Protein AF-A0A957IU22-F1 (afdb_monomer)

pLDDT: mean 87.42, std 9.09, range [50.47, 97.44]

Solvent-accessible surface area (backbone atoms only — not comparable to full-atom values): 13519 Å² total; per-residue (Å²): 113,80,86,52,50,41,58,54,46,53,54,48,47,69,67,50,69,72,58,45,88,79,55,52,64,60,57,56,51,55,62,49,52,32,48,52,39,24,75,74,66,76,40,70,67,82,94,53,94,56,52,64,57,54,50,53,49,54,50,50,49,52,54,47,58,72,70,52,90,54,64,80,79,47,43,52,59,50,52,52,48,56,49,50,53,51,46,50,53,27,45,54,51,40,39,72,75,34,97,60,22,56,59,53,49,48,50,49,53,53,51,52,49,50,49,51,52,53,52,36,52,40,35,27,84,48,55,84,92,46,39,75,53,39,59,52,35,71,75,50,60,74,86,76,43,61,52,86,98,49,88,57,41,47,54,46,60,61,49,14,63,54,34,26,66,46,40,46,52,42,50,51,50,47,64,66,36,72,84,75,54,60,66,84,64,47,52,58,50,49,50,51,37,51,51,47,46,50,51,37,60,61,37,68,27,66,65,25,52,49,49,24,52,50,52,45,48,52,53,44,23,73,75,32,88,68,30,48,56,54,53,50,55,52,52,52,52,50,50,66,75,76,106

Radius of gyration: 19.96 Å; Cα contacts (8 Å, |Δi|>4): 181; chains: 1; bounding box: 51×49×56 Å

Sequence (243 aa):
MNKFEWFILLLLLGLLLFPNPTSSLLLLVVPLLWLVRWLATRQFVPPTPINTAIFLLLLMVGVSLFATFDINLSFPKIAGMVMGIALFYGAINVMRIYRLGGWFVLAFVVAAGTGLALVGTIGTHWQPPFGFLNVLETAVPAQYRTIPETSNTVNLNELAGVLDWLVPLLLVLLVASWRRWPLWLRLPLLATTGLLSGLLVATLSRGGIAACGLALLVILAIRFRWGRWLLVEVAIAAIIVFF

Mean predicted aligned error: 6.65 Å

Secondary structure (DSSP, 8-state):
-TTTHHHHHHHHHHHSSS--TTGGGGGGHHHHHHHHHHHHHS-SS---TTHHHHHHHHHHHHHHHHH-S-HHHHHHHHHHHHHHHHHHHHHHHHHHH-TTHHHHHHHHHHHHHHHHHHHHHHHS-PPTTGGGGGHHHHTS-GGGT--TTSSSS--HHHHHHHHHHHHHHHHHHHHHHTTTS-HHHHHHHHHHHHHHHHHHHHTT-HHHHHHHHHHHHHHHHHHSTTHHHHHHHHHHHHHHHH-

Structure (mmCIF, N/CA/C/O backbone):
data_AF-A0A957IU22-F1
#
_entry.id   AF-A0A957IU22-F1
#
loop_
_atom_site.group_PDB
_atom_site.id
_atom_site.type_symbol
_atom_site.label_atom_id
_atom_site.label_alt_id
_atom_site.label_comp_id
_atom_site.label_asym_id
_atom_site.label_entity_id
_atom_site.label_seq_id
_atom_site.pdbx_PDB_ins_code
_atom_site.Cartn_x
_atom_site.Cartn_y
_atom_site.Cartn_z
_atom_site.occupancy
_atom_site.B_iso_or_equiv
_atom_site.auth_seq_id
_atom_site.auth_comp_id
_atom_site.auth_asym_id
_atom_site.auth_atom_id
_atom_site.pdbx_PDB_model_num
ATOM 1 N N . MET A 1 1 ? 1.021 6.825 25.284 1.00 57.09 1 MET A N 1
ATOM 2 C CA . MET A 1 1 ? 1.993 6.320 24.288 1.00 57.09 1 MET A CA 1
ATOM 3 C C . MET A 1 1 ? 1.337 5.861 22.979 1.00 57.09 1 MET A C 1
ATOM 5 O O . MET A 1 1 ? 1.802 6.285 21.934 1.00 57.09 1 MET A O 1
ATOM 9 N N . ASN A 1 2 ? 0.207 5.132 23.005 1.00 65.12 2 ASN A N 1
ATOM 10 C CA . ASN A 1 2 ? -0.499 4.640 21.795 1.00 65.12 2 ASN A CA 1
ATOM 11 C C . ASN A 1 2 ? -0.835 5.701 20.724 1.00 65.12 2 ASN A C 1
ATOM 13 O O . ASN A 1 2 ? -0.975 5.362 19.556 1.00 65.12 2 ASN A O 1
ATOM 17 N N . LYS A 1 3 ? -0.964 6.980 21.101 1.00 74.25 3 LYS A N 1
ATOM 18 C CA . LYS A 1 3 ? -1.267 8.086 20.174 1.00 74.25 3 LYS A CA 1
ATOM 19 C C . LYS A 1 3 ? -0.147 8.371 19.163 1.00 74.25 3 LYS A C 1
ATOM 21 O O . LYS A 1 3 ? -0.439 8.726 18.029 1.00 74.25 3 LYS A O 1
ATOM 26 N N . PHE A 1 4 ? 1.114 8.211 19.571 1.00 83.06 4 PHE A N 1
ATOM 27 C CA . PHE A 1 4 ? 2.282 8.528 18.736 1.00 83.06 4 PHE A CA 1
ATOM 28 C C . PHE A 1 4 ? 2.868 7.309 18.027 1.00 83.06 4 PHE A C 1
ATOM 30 O O . PHE A 1 4 ? 3.704 7.465 17.146 1.00 83.06 4 PHE A O 1
ATOM 37 N N . GLU A 1 5 ? 2.417 6.105 18.379 1.00 86.44 5 GLU A N 1
ATOM 38 C CA . GLU A 1 5 ? 2.955 4.856 17.842 1.00 86.44 5 GLU A CA 1
ATOM 39 C C . GLU A 1 5 ? 2.923 4.826 16.310 1.00 86.44 5 GLU A C 1
ATOM 41 O O . GLU A 1 5 ? 3.929 4.520 15.680 1.00 86.44 5 GLU A O 1
ATOM 46 N N . TRP A 1 6 ? 1.803 5.224 15.701 1.00 87.69 6 TRP A N 1
ATOM 47 C CA . TRP A 1 6 ? 1.681 5.242 14.244 1.00 87.69 6 TRP A CA 1
ATOM 48 C C . TRP A 1 6 ? 2.640 6.241 13.582 1.00 87.69 6 TRP A C 1
ATOM 50 O O . TRP A 1 6 ? 3.233 5.919 12.561 1.00 87.69 6 TRP A O 1
ATOM 60 N N . PHE A 1 7 ? 2.876 7.407 14.191 1.00 89.00 7 PHE A N 1
ATOM 61 C CA . PHE A 1 7 ? 3.848 8.381 13.683 1.00 89.00 7 PHE A CA 1
ATOM 62 C C . PHE A 1 7 ? 5.289 7.873 13.787 1.00 89.00 7 PHE A C 1
ATOM 64 O O . P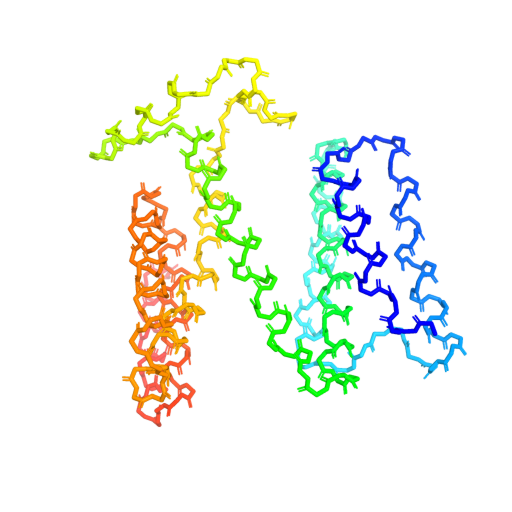HE A 1 7 ? 6.066 8.056 12.855 1.00 89.00 7 PHE A O 1
ATOM 71 N N . ILE A 1 8 ? 5.634 7.199 14.890 1.00 89.75 8 ILE A N 1
ATOM 72 C CA . ILE A 1 8 ? 6.951 6.569 15.060 1.00 89.75 8 ILE A CA 1
ATOM 73 C C . ILE A 1 8 ? 7.151 5.494 13.989 1.00 89.75 8 ILE A C 1
ATOM 75 O O . ILE A 1 8 ? 8.205 5.445 13.362 1.00 89.75 8 ILE A O 1
ATOM 79 N N . LEU A 1 9 ? 6.128 4.677 13.727 1.00 90.62 9 LEU A N 1
ATOM 80 C CA . LEU A 1 9 ? 6.171 3.681 12.660 1.00 90.62 9 LEU A CA 1
ATOM 81 C C . LEU A 1 9 ? 6.301 4.334 11.275 1.00 90.62 9 LEU A C 1
ATOM 83 O O . LEU A 1 9 ? 7.079 3.865 10.459 1.00 90.62 9 LEU A O 1
ATOM 87 N N . LEU A 1 10 ? 5.619 5.443 10.990 1.00 90.12 10 LEU A N 1
ATOM 88 C CA . LEU A 1 10 ? 5.803 6.152 9.716 1.00 90.12 10 LEU A CA 1
ATOM 89 C C . LEU A 1 10 ? 7.228 6.699 9.549 1.00 90.12 10 LEU A C 1
ATOM 91 O O . LEU A 1 10 ? 7.789 6.627 8.458 1.00 90.12 10 LEU A O 1
ATOM 95 N N . LEU A 1 11 ? 7.833 7.197 10.627 1.00 90.00 11 LEU A N 1
ATOM 96 C CA . LEU A 1 11 ? 9.223 7.650 10.607 1.00 90.00 11 LEU A CA 1
ATOM 97 C C . LEU A 1 11 ? 10.181 6.474 10.373 1.00 90.00 11 LEU A C 1
ATOM 99 O O . LEU A 1 11 ? 11.070 6.560 9.528 1.00 90.00 11 LEU A O 1
ATOM 103 N N . LEU A 1 12 ? 9.954 5.348 11.055 1.00 89.06 12 LEU A N 1
ATOM 104 C CA . LEU A 1 12 ? 10.705 4.114 10.828 1.00 89.06 12 LEU A CA 1
ATOM 105 C C . LEU A 1 12 ? 10.539 3.588 9.402 1.00 89.06 12 LEU A C 1
ATOM 107 O O . LEU A 1 12 ? 11.499 3.064 8.857 1.00 89.06 12 LEU A O 1
ATOM 111 N N . LEU A 1 13 ? 9.364 3.746 8.783 1.00 87.94 13 LEU A N 1
ATOM 112 C CA . LEU A 1 13 ? 9.123 3.298 7.409 1.00 87.94 13 LEU A CA 1
ATOM 113 C C . LEU A 1 13 ? 10.041 4.035 6.435 1.00 87.94 13 LEU A C 1
ATOM 115 O O . LEU A 1 13 ? 10.624 3.403 5.564 1.00 87.94 13 LEU A O 1
ATOM 119 N N . GLY A 1 14 ? 10.200 5.351 6.607 1.00 85.00 14 GLY A N 1
ATOM 120 C CA . GLY A 1 14 ? 11.124 6.141 5.793 1.00 85.00 14 GLY A CA 1
ATOM 121 C C . GLY A 1 14 ? 12.582 5.708 5.963 1.00 85.00 14 GLY A C 1
ATOM 122 O O . GLY A 1 14 ? 13.322 5.662 4.987 1.00 85.00 14 GLY A O 1
ATOM 123 N N . LEU A 1 15 ? 12.983 5.337 7.184 1.00 83.31 15 LEU A N 1
ATOM 124 C CA . LEU A 1 15 ? 14.339 4.854 7.477 1.00 83.31 15 LEU A CA 1
ATOM 125 C C . LEU A 1 15 ? 14.589 3.421 6.981 1.00 83.31 15 LEU A C 1
ATOM 127 O O . LEU A 1 15 ? 15.699 3.095 6.579 1.00 83.31 15 LEU A O 1
ATOM 131 N N . LEU A 1 16 ? 13.563 2.570 7.008 1.00 83.12 16 LEU A N 1
ATOM 132 C CA . LEU A 1 16 ? 13.624 1.154 6.633 1.00 83.12 16 LEU A CA 1
ATOM 133 C C . LEU A 1 16 ? 13.204 0.890 5.184 1.00 83.12 16 LEU A C 1
ATOM 135 O O . LEU A 1 16 ? 13.061 -0.267 4.801 1.00 83.12 16 LEU A O 1
ATOM 139 N N . LEU A 1 17 ? 13.004 1.938 4.382 1.00 75.81 17 LEU A N 1
ATOM 140 C CA . LEU A 1 17 ? 12.587 1.812 2.985 1.00 75.81 17 LEU A CA 1
ATOM 141 C C . LEU A 1 17 ? 13.653 1.086 2.143 1.00 75.81 17 LEU A C 1
ATOM 143 O O . LEU A 1 17 ? 13.312 0.358 1.217 1.00 75.81 17 LEU A O 1
ATOM 147 N N . PHE A 1 18 ? 14.926 1.215 2.533 1.00 73.25 18 PHE A N 1
ATOM 148 C CA . PHE A 1 18 ? 16.062 0.467 1.988 1.00 73.25 18 PHE A CA 1
ATOM 149 C C . PHE A 1 18 ? 16.803 -0.233 3.138 1.00 73.25 18 PHE A C 1
ATOM 151 O O . PHE A 1 18 ? 17.801 0.291 3.645 1.00 73.25 18 PHE A O 1
ATOM 158 N N . PRO A 1 19 ? 16.279 -1.366 3.636 1.00 67.94 19 PRO A N 1
ATOM 159 C CA . PRO A 1 19 ? 16.801 -1.987 4.841 1.00 67.94 19 PRO A CA 1
ATOM 160 C C . PRO A 1 19 ? 18.169 -2.612 4.559 1.00 67.94 19 PRO A C 1
ATOM 162 O O . PRO A 1 19 ? 18.282 -3.591 3.835 1.00 67.94 19 PRO A O 1
ATOM 165 N N . ASN A 1 20 ? 19.216 -2.072 5.178 1.00 72.25 20 ASN A N 1
ATOM 166 C CA . ASN A 1 20 ? 20.528 -2.713 5.227 1.00 72.25 20 ASN A CA 1
ATOM 167 C C . ASN A 1 20 ? 20.672 -3.547 6.524 1.00 72.25 20 ASN A C 1
ATOM 169 O 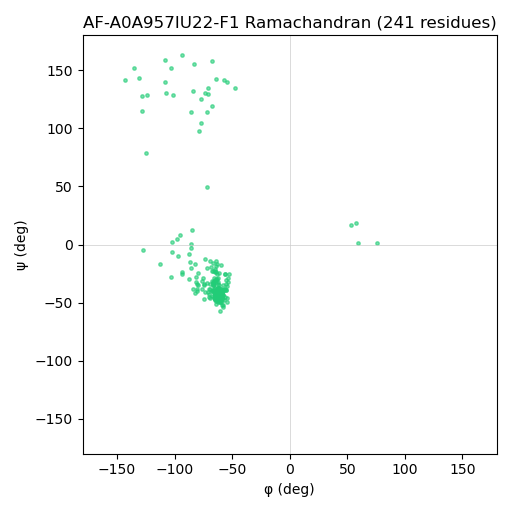O . ASN A 1 20 ? 19.927 -3.334 7.491 1.00 72.25 20 ASN A O 1
ATOM 173 N N . PRO A 1 21 ? 21.640 -4.481 6.600 1.00 72.00 21 PRO A N 1
ATOM 174 C CA . PRO A 1 21 ? 21.851 -5.297 7.796 1.00 72.00 21 PRO A CA 1
ATOM 175 C C . PRO A 1 21 ? 22.083 -4.488 9.077 1.00 72.00 21 PRO A C 1
ATOM 177 O O . PRO A 1 21 ? 21.767 -4.969 10.157 1.00 72.00 21 PRO A O 1
ATOM 180 N N . THR A 1 22 ? 22.580 -3.252 8.999 1.00 74.62 22 THR A N 1
ATOM 181 C CA . THR A 1 22 ? 22.768 -2.384 10.173 1.00 74.62 22 THR A CA 1
ATOM 182 C C . THR A 1 22 ? 21.466 -1.717 10.628 1.00 74.62 22 THR A C 1
ATOM 184 O O . THR A 1 22 ? 21.221 -1.599 11.828 1.00 74.62 22 THR A O 1
ATOM 187 N N . SER A 1 23 ? 20.579 -1.363 9.697 1.00 76.38 23 SER A N 1
ATOM 188 C CA . SER A 1 23 ? 19.241 -0.822 9.980 1.00 76.38 23 SER A CA 1
ATOM 189 C C . SER A 1 23 ? 18.276 -1.893 10.478 1.00 76.38 23 SER A C 1
ATOM 191 O O . SER A 1 23 ? 17.235 -1.556 11.034 1.00 76.38 23 SER A O 1
ATOM 193 N N . SER A 1 24 ? 18.627 -3.179 10.359 1.00 74.75 24 SER A N 1
ATOM 194 C CA . SER A 1 24 ? 17.865 -4.295 10.935 1.00 74.75 24 SER A CA 1
ATOM 195 C C . SER A 1 24 ? 17.603 -4.122 12.433 1.00 74.75 24 SER A C 1
ATOM 197 O O . SER A 1 24 ? 16.535 -4.486 12.917 1.00 74.75 24 SER A O 1
ATOM 199 N N . LEU A 1 25 ? 18.526 -3.485 13.162 1.00 83.12 25 LEU A N 1
ATOM 200 C CA . LEU A 1 25 ? 18.363 -3.191 14.584 1.00 83.12 25 LEU A CA 1
ATOM 201 C C . LEU A 1 25 ? 17.176 -2.259 14.846 1.00 83.12 25 LEU A C 1
ATOM 203 O O . LEU A 1 25 ? 16.530 -2.371 15.885 1.00 83.12 25 LEU A O 1
ATOM 207 N N . LEU A 1 26 ? 16.827 -1.387 13.895 1.00 86.50 26 LEU A N 1
ATOM 208 C CA . LEU A 1 26 ? 15.657 -0.516 14.012 1.00 86.50 26 LEU A CA 1
ATOM 209 C C . LEU A 1 26 ? 14.345 -1.310 13.976 1.00 86.50 26 LEU A C 1
ATOM 211 O O . LEU A 1 26 ? 13.349 -0.850 14.532 1.00 86.50 26 LEU A O 1
ATOM 215 N N . LEU A 1 27 ? 14.329 -2.526 13.414 1.00 86.06 27 LEU A N 1
ATOM 216 C CA . LEU A 1 27 ? 13.150 -3.394 13.493 1.00 86.06 27 LEU A CA 1
ATOM 217 C C . LEU A 1 27 ? 12.845 -3.820 14.927 1.00 86.06 27 LEU A C 1
ATOM 219 O O . LEU A 1 27 ? 11.682 -4.081 15.214 1.00 86.06 27 LEU A O 1
ATOM 223 N N . LEU A 1 28 ? 13.825 -3.823 15.844 1.00 89.19 28 LEU A N 1
ATOM 224 C CA . LEU A 1 28 ? 13.590 -4.099 17.268 1.00 89.19 28 LEU A CA 1
ATOM 225 C C . LEU A 1 28 ? 12.700 -3.039 17.928 1.00 89.19 28 LEU A C 1
ATOM 227 O O . LEU A 1 28 ? 12.080 -3.309 18.957 1.00 89.19 28 LEU A O 1
ATOM 231 N N . VAL A 1 29 ? 12.553 -1.860 17.318 1.00 90.50 29 VAL A N 1
ATOM 232 C CA . VAL A 1 29 ? 11.599 -0.856 17.791 1.00 90.50 29 VAL A CA 1
ATOM 233 C C . VAL A 1 29 ? 10.161 -1.372 17.677 1.00 90.50 29 VAL A C 1
ATOM 235 O O . VAL A 1 29 ? 9.350 -1.078 18.549 1.00 90.50 29 VAL A O 1
ATOM 238 N N . VAL A 1 30 ? 9.836 -2.204 16.680 1.00 91.06 30 VAL A N 1
ATOM 239 C CA . VAL A 1 30 ? 8.489 -2.782 16.518 1.00 91.06 30 VAL A CA 1
ATOM 240 C C . VAL A 1 30 ? 8.067 -3.641 17.725 1.00 91.06 30 VAL A C 1
ATOM 242 O O . VAL A 1 30 ? 7.053 -3.310 18.347 1.00 91.06 30 VAL A O 1
ATOM 245 N N . PRO A 1 31 ? 8.804 -4.699 18.127 1.00 91.00 31 PRO A N 1
ATOM 246 C CA . PRO A 1 31 ? 8.447 -5.480 19.304 1.00 91.00 31 PRO A CA 1
ATOM 247 C C . PRO A 1 31 ? 8.545 -4.664 20.598 1.00 91.00 31 PRO A C 1
ATOM 249 O O . PRO A 1 31 ? 7.746 -4.900 21.500 1.00 91.00 31 PRO A O 1
ATOM 252 N N . LEU A 1 32 ? 9.440 -3.669 20.698 1.00 91.56 32 LEU A N 1
ATOM 253 C CA . LEU A 1 32 ? 9.465 -2.755 21.848 1.00 91.56 32 LEU A CA 1
ATOM 254 C C . LEU A 1 32 ? 8.176 -1.929 21.948 1.00 91.56 32 LEU A C 1
ATOM 256 O O . LEU A 1 32 ? 7.602 -1.824 23.031 1.00 91.56 32 LEU A O 1
ATOM 260 N N . LEU A 1 33 ? 7.672 -1.388 20.835 1.00 90.38 33 LEU A N 1
ATOM 261 C CA . LEU A 1 33 ? 6.393 -0.673 20.804 1.00 90.38 33 LEU A CA 1
ATOM 262 C C . LEU A 1 33 ? 5.232 -1.591 21.205 1.00 90.38 33 LEU A C 1
ATOM 264 O O . LEU A 1 33 ? 4.368 -1.184 21.985 1.00 90.38 33 LEU A O 1
ATOM 268 N N . TRP A 1 34 ? 5.233 -2.844 20.745 1.00 90.69 34 TRP A N 1
ATOM 269 C CA . TRP A 1 34 ? 4.237 -3.836 21.159 1.00 90.69 34 TRP A CA 1
ATOM 270 C C . TRP A 1 34 ? 4.350 -4.209 22.641 1.00 90.69 34 TRP A C 1
ATOM 272 O O . TRP A 1 34 ? 3.323 -4.349 23.304 1.00 90.69 34 TRP A O 1
ATOM 282 N N . LEU A 1 35 ? 5.564 -4.315 23.189 1.00 91.38 35 LEU A N 1
ATOM 283 C CA . LEU A 1 35 ? 5.799 -4.563 24.612 1.00 91.38 35 LEU A CA 1
ATOM 284 C C . LEU A 1 35 ? 5.277 -3.401 25.464 1.00 91.38 35 LEU A C 1
ATOM 286 O O . LEU A 1 35 ? 4.524 -3.618 26.410 1.00 91.38 35 LEU A O 1
ATOM 290 N N . VAL A 1 36 ? 5.614 -2.159 25.102 1.00 89.94 36 VAL A N 1
ATOM 291 C CA . VAL A 1 36 ? 5.085 -0.954 25.759 1.00 89.94 36 VAL A CA 1
ATOM 292 C C . VAL A 1 36 ? 3.560 -0.953 25.713 1.00 89.94 36 VAL A C 1
ATOM 294 O O . VAL A 1 36 ? 2.904 -0.673 26.718 1.00 89.94 36 VAL A O 1
ATOM 297 N N . ARG A 1 37 ? 2.973 -1.280 24.557 1.00 87.56 37 ARG A N 1
ATOM 298 C CA . ARG A 1 37 ? 1.519 -1.363 24.405 1.00 87.56 37 ARG A CA 1
ATOM 299 C C . ARG A 1 37 ? 0.929 -2.434 25.319 1.00 87.56 37 ARG A C 1
ATOM 301 O O . ARG A 1 37 ? -0.081 -2.169 25.973 1.00 87.56 37 ARG A O 1
ATOM 308 N N . TRP A 1 38 ? 1.552 -3.604 25.403 1.00 90.19 38 TRP A N 1
ATOM 309 C CA . TRP A 1 38 ? 1.125 -4.668 26.304 1.00 90.19 38 TRP A CA 1
ATOM 310 C C . TRP A 1 38 ? 1.203 -4.234 27.771 1.00 90.19 38 TRP A C 1
ATOM 312 O O . TRP A 1 38 ? 0.245 -4.436 28.512 1.00 90.19 38 TRP A O 1
ATOM 322 N N . LEU A 1 39 ? 2.269 -3.547 28.183 1.00 91.38 39 LEU A N 1
ATOM 323 C CA . LEU A 1 39 ? 2.382 -2.998 29.536 1.00 91.38 39 LEU A CA 1
ATOM 324 C C . LEU A 1 39 ? 1.290 -1.955 29.831 1.00 91.38 39 LEU A C 1
ATOM 326 O O . LEU A 1 39 ? 0.742 -1.936 30.930 1.00 91.38 39 LEU A O 1
ATOM 330 N N . ALA A 1 40 ? 0.927 -1.127 28.847 1.00 88.12 40 ALA A N 1
ATOM 331 C CA . ALA A 1 40 ? -0.069 -0.067 29.010 1.00 88.12 40 ALA A CA 1
ATOM 332 C C . ALA A 1 40 ? -1.531 -0.544 28.911 1.00 88.12 40 ALA A C 1
ATOM 334 O O . ALA A 1 40 ? -2.410 0.044 29.535 1.00 88.12 40 ALA A O 1
ATOM 335 N N . THR A 1 41 ? -1.817 -1.563 28.096 1.00 85.75 41 THR A N 1
ATOM 336 C CA . THR A 1 41 ? -3.194 -1.963 27.729 1.00 85.75 41 THR A CA 1
ATOM 337 C C . THR A 1 41 ? -3.507 -3.439 27.954 1.00 85.75 41 THR A C 1
ATOM 339 O O . THR A 1 41 ? -4.641 -3.858 27.741 1.00 85.75 41 THR A O 1
ATOM 342 N N . ARG A 1 42 ? -2.514 -4.242 28.361 1.00 88.00 42 ARG A N 1
ATOM 343 C CA . ARG A 1 42 ? -2.575 -5.713 28.455 1.00 88.00 42 ARG A CA 1
ATOM 344 C C . ARG A 1 42 ? -2.929 -6.414 27.138 1.00 88.00 42 ARG A C 1
ATOM 346 O O . ARG A 1 42 ? -3.284 -7.587 27.142 1.00 88.00 42 ARG A O 1
ATOM 353 N N . GLN A 1 43 ? -2.778 -5.725 26.005 1.00 84.81 43 GLN A N 1
ATOM 354 C CA . GLN A 1 43 ? -3.022 -6.251 24.663 1.00 84.81 43 GLN A CA 1
ATOM 355 C C . GLN A 1 43 ? -1.805 -5.987 23.765 1.00 84.81 43 GLN A C 1
ATOM 357 O O . GLN A 1 43 ? -1.349 -4.850 23.654 1.00 84.81 43 GLN A O 1
ATOM 362 N N . PHE A 1 44 ? -1.288 -7.027 23.105 1.00 84.12 44 PHE A N 1
ATOM 363 C CA . PHE A 1 44 ? -0.196 -6.891 22.127 1.00 84.12 44 PHE A CA 1
ATOM 364 C C . PHE A 1 44 ? -0.692 -6.279 20.810 1.00 84.12 44 PHE A C 1
ATOM 366 O O . PHE A 1 44 ? -0.110 -5.331 20.277 1.00 84.12 44 PHE A O 1
ATOM 373 N N . VAL A 1 45 ? -1.816 -6.783 20.301 1.00 88.12 45 VAL A N 1
ATOM 374 C CA . VAL A 1 45 ? -2.436 -6.321 19.055 1.00 88.12 45 VAL A CA 1
ATOM 375 C C . VAL A 1 45 ? -3.925 -6.057 19.269 1.00 88.12 45 VAL A C 1
ATOM 377 O O . VAL A 1 45 ? -4.569 -6.789 20.025 1.00 88.12 45 VAL A O 1
ATOM 380 N N . PRO A 1 46 ? -4.497 -5.017 18.637 1.00 88.12 46 PRO A N 1
ATOM 381 C CA . PRO A 1 46 ? -5.925 -4.765 18.730 1.00 88.12 46 PRO A CA 1
ATOM 382 C C . PRO A 1 46 ? -6.714 -5.924 18.087 1.00 88.12 46 PRO A C 1
ATOM 384 O O . PRO A 1 46 ? -6.302 -6.453 17.050 1.00 88.12 46 PRO A O 1
ATOM 387 N N . PRO A 1 47 ? -7.864 -6.328 18.658 1.00 89.19 47 PRO A N 1
ATOM 388 C CA . PRO A 1 47 ? -8.676 -7.403 18.093 1.00 89.19 47 PRO A CA 1
ATOM 389 C C . PRO A 1 47 ? -9.286 -6.966 16.761 1.00 89.19 47 PRO A C 1
ATOM 391 O O . PRO A 1 47 ? -10.055 -6.004 16.736 1.00 89.19 47 PRO A O 1
ATOM 394 N N . THR A 1 48 ? -8.969 -7.652 15.663 1.00 91.44 48 THR A N 1
ATOM 395 C CA . THR A 1 48 ? -9.591 -7.422 14.350 1.00 91.44 48 THR A CA 1
ATOM 396 C C . THR A 1 48 ? -9.958 -8.744 13.680 1.00 91.44 48 THR A C 1
ATOM 398 O O . THR A 1 48 ? -9.287 -9.746 13.928 1.00 91.44 48 THR A O 1
ATOM 401 N N . PRO A 1 49 ? -10.987 -8.774 12.809 1.00 89.19 49 PRO A N 1
ATOM 402 C CA . PRO A 1 49 ? -11.367 -9.998 12.097 1.00 89.19 49 PRO A CA 1
ATOM 403 C C . PRO A 1 49 ? -10.262 -10.519 11.162 1.00 89.19 49 PRO A C 1
ATOM 405 O O . PRO A 1 49 ? -10.292 -11.677 10.766 1.00 89.19 49 PRO A O 1
ATOM 408 N N . ILE A 1 50 ? -9.271 -9.682 10.831 1.00 92.00 50 ILE A N 1
ATOM 409 C CA . ILE A 1 50 ? -8.151 -10.016 9.941 1.00 92.00 50 ILE A CA 1
ATOM 410 C C . ILE A 1 50 ? -6.982 -10.655 10.719 1.00 92.00 50 ILE A C 1
ATOM 412 O O . ILE A 1 50 ? -6.063 -11.197 10.110 1.00 92.00 50 ILE A O 1
ATOM 416 N N . ASN A 1 51 ? -7.018 -10.682 12.060 1.00 93.06 51 ASN A N 1
ATOM 417 C CA . ASN A 1 51 ? -5.922 -11.220 12.878 1.00 93.06 51 ASN A CA 1
ATOM 418 C C . ASN A 1 51 ? -5.576 -12.674 12.513 1.00 93.06 51 ASN A C 1
ATOM 420 O O . ASN A 1 51 ? -4.399 -13.016 12.449 1.00 93.06 51 ASN A O 1
ATOM 424 N N . THR A 1 52 ? -6.578 -13.508 12.212 1.00 92.38 52 THR A N 1
ATOM 425 C CA . THR A 1 52 ? -6.356 -14.896 11.776 1.00 92.38 52 THR A CA 1
ATOM 426 C C . THR A 1 52 ? -5.610 -14.960 10.444 1.00 92.38 52 THR A C 1
ATOM 428 O O . THR A 1 52 ? -4.680 -15.748 10.303 1.00 92.38 52 THR A O 1
ATOM 431 N N . ALA A 1 53 ? -5.962 -14.102 9.483 1.00 92.62 53 ALA A N 1
ATOM 432 C CA . ALA A 1 53 ? -5.275 -14.042 8.195 1.00 92.62 53 ALA A CA 1
ATOM 433 C C . ALA A 1 53 ? -3.823 -13.559 8.348 1.00 92.62 53 ALA A C 1
ATOM 435 O O . ALA A 1 53 ? -2.924 -14.136 7.746 1.00 92.62 53 ALA A O 1
ATOM 436 N N . ILE A 1 54 ? -3.573 -12.561 9.206 1.00 93.81 54 ILE A N 1
ATOM 437 C CA . ILE A 1 54 ? -2.212 -12.088 9.517 1.00 93.81 54 ILE A CA 1
ATOM 438 C C . ILE A 1 54 ? -1.392 -13.181 10.203 1.00 93.81 54 ILE A C 1
ATOM 440 O O . ILE A 1 54 ? -0.214 -13.342 9.900 1.00 93.81 54 ILE A O 1
ATOM 444 N N . PHE A 1 55 ? -1.997 -13.951 11.107 1.00 93.38 55 PHE A N 1
ATOM 445 C CA . PHE A 1 55 ? -1.322 -15.073 11.751 1.00 93.38 55 PHE A CA 1
ATOM 446 C C . PHE A 1 55 ? -0.927 -16.155 10.739 1.00 93.38 55 PHE A C 1
ATOM 448 O O . PHE A 1 55 ? 0.221 -16.590 10.733 1.00 93.38 55 PHE A O 1
ATOM 455 N N . LEU A 1 56 ? -1.844 -16.540 9.845 1.00 94.31 56 LEU A N 1
ATOM 456 C CA . LEU A 1 56 ? -1.548 -17.486 8.765 1.00 94.31 56 LEU A CA 1
ATOM 457 C C . LEU A 1 56 ? -0.454 -16.957 7.828 1.00 94.31 56 LEU A C 1
ATOM 459 O O . LEU A 1 56 ? 0.439 -17.713 7.453 1.00 94.31 56 LEU A O 1
ATOM 463 N N . LEU A 1 57 ? -0.483 -15.663 7.498 1.00 92.19 57 LEU A N 1
ATOM 464 C CA . LEU A 1 57 ? 0.562 -15.010 6.710 1.00 92.19 57 LEU A CA 1
ATOM 465 C C . LEU A 1 57 ? 1.926 -15.108 7.407 1.00 92.19 57 LEU A C 1
ATOM 467 O O . LEU A 1 57 ? 2.890 -15.542 6.788 1.00 92.19 57 LEU A O 1
ATOM 471 N N . LEU A 1 58 ? 2.008 -14.767 8.697 1.00 92.19 58 LEU A N 1
ATOM 472 C CA . LEU A 1 58 ? 3.242 -14.868 9.485 1.00 92.19 58 LEU A CA 1
ATOM 473 C C . LEU A 1 58 ? 3.755 -16.309 9.587 1.00 92.19 58 LEU A C 1
ATOM 475 O O . LEU A 1 58 ? 4.961 -16.536 9.517 1.00 92.19 58 LEU A O 1
ATOM 479 N N . LEU A 1 59 ? 2.853 -17.283 9.707 1.00 94.44 59 LEU A N 1
ATOM 480 C CA . LEU A 1 59 ? 3.211 -18.698 9.684 1.00 94.44 59 LEU A CA 1
ATOM 481 C C . LEU A 1 59 ? 3.844 -19.064 8.336 1.00 94.44 59 LEU A C 1
ATOM 483 O O . LEU A 1 59 ? 4.923 -19.650 8.312 1.00 94.44 59 LEU A O 1
ATOM 487 N N . MET A 1 60 ? 3.235 -18.650 7.221 1.00 93.56 60 MET A N 1
ATOM 488 C CA . MET A 1 60 ? 3.770 -18.899 5.876 1.00 93.56 60 MET A CA 1
ATOM 489 C C . MET A 1 60 ? 5.092 -18.177 5.609 1.00 93.56 60 MET A C 1
ATOM 491 O O . MET A 1 60 ? 5.948 -18.713 4.911 1.00 93.56 60 MET A O 1
ATOM 495 N N . VAL A 1 61 ? 5.316 -17.008 6.208 1.00 90.38 61 VAL A N 1
ATOM 496 C CA . VAL A 1 61 ? 6.633 -16.352 6.197 1.00 90.38 61 VAL A CA 1
ATOM 497 C C . VAL A 1 61 ? 7.665 -17.194 6.933 1.00 90.38 61 VAL A C 1
ATOM 499 O O . VAL A 1 61 ? 8.785 -17.321 6.453 1.00 90.38 61 VAL A O 1
ATOM 502 N N . GLY A 1 62 ? 7.293 -17.803 8.061 1.00 90.06 62 GLY A N 1
ATOM 503 C CA . GLY A 1 62 ? 8.145 -18.753 8.776 1.00 90.06 62 GLY A CA 1
ATOM 504 C C . GLY A 1 62 ? 8.502 -19.974 7.924 1.00 90.06 62 GLY A C 1
ATOM 505 O O . GLY A 1 62 ? 9.664 -20.365 7.874 1.00 90.06 62 GLY A O 1
ATOM 506 N N . VAL A 1 63 ? 7.530 -20.530 7.193 1.00 91.88 63 VAL A N 1
ATOM 507 C CA . VAL A 1 63 ? 7.779 -21.626 6.237 1.00 91.88 63 VAL A CA 1
ATOM 508 C C . VAL A 1 63 ? 8.709 -21.171 5.109 1.00 91.88 63 VAL A C 1
ATOM 510 O O . VAL A 1 63 ? 9.652 -21.881 4.773 1.00 91.88 63 VAL A O 1
ATOM 513 N N . SER A 1 64 ? 8.484 -19.975 4.561 1.00 88.25 64 SER A N 1
ATOM 514 C CA . SER A 1 64 ? 9.344 -19.379 3.531 1.00 88.25 64 SER A CA 1
ATOM 515 C C . SER A 1 64 ? 10.782 -19.221 4.029 1.00 88.25 64 SER A C 1
ATOM 517 O O . SER A 1 64 ? 11.713 -19.665 3.370 1.00 88.25 64 SER A O 1
ATOM 519 N N . LEU A 1 65 ? 10.961 -18.699 5.245 1.00 87.25 65 LEU A N 1
ATOM 520 C CA . LEU A 1 65 ? 12.261 -18.567 5.902 1.00 87.25 65 LEU A CA 1
ATOM 521 C C . LEU A 1 65 ? 12.987 -19.900 6.071 1.00 87.25 65 LEU A C 1
ATOM 523 O O . LEU A 1 65 ? 14.198 -19.956 5.893 1.00 87.25 65 LEU A O 1
ATOM 527 N N . PHE A 1 66 ? 12.252 -20.957 6.410 1.00 88.25 66 PHE A N 1
ATOM 528 C CA . PHE A 1 66 ? 12.811 -22.299 6.524 1.00 88.25 66 PHE A CA 1
ATOM 529 C C . PHE A 1 66 ? 13.273 -22.857 5.168 1.00 88.25 66 PHE A C 1
ATOM 531 O O . PHE A 1 66 ? 14.247 -23.602 5.109 1.00 88.25 66 PHE A O 1
ATOM 538 N N . ALA A 1 67 ? 12.592 -22.489 4.079 1.00 88.31 67 ALA A N 1
ATOM 539 C CA . ALA A 1 67 ? 12.927 -22.913 2.720 1.00 88.31 67 ALA A CA 1
ATOM 540 C C . ALA A 1 67 ? 13.972 -22.017 2.022 1.00 88.31 67 ALA A C 1
ATOM 542 O O . ALA A 1 67 ? 14.524 -22.406 0.991 1.00 88.31 67 ALA A O 1
ATOM 543 N N . THR A 1 68 ? 14.241 -20.819 2.545 1.00 86.62 68 THR A N 1
ATOM 544 C CA . THR A 1 68 ? 15.181 -19.858 1.959 1.00 86.62 68 THR A CA 1
ATOM 545 C C . THR A 1 68 ? 16.633 -20.324 2.098 1.00 86.62 68 THR A C 1
ATOM 547 O O . THR A 1 68 ? 17.111 -20.594 3.196 1.00 86.62 68 THR A O 1
ATOM 550 N N . PHE A 1 69 ? 17.375 -20.309 0.985 1.00 81.50 69 PHE A N 1
ATOM 551 C CA . PHE A 1 69 ? 18.807 -20.633 0.952 1.00 81.50 69 PHE A CA 1
ATOM 552 C C . PHE A 1 69 ? 19.722 -19.469 1.387 1.00 81.50 69 PHE A C 1
ATOM 554 O O . PHE A 1 69 ? 20.759 -19.706 1.999 1.00 81.50 69 PHE A O 1
ATOM 561 N N . ASP A 1 70 ? 19.346 -18.215 1.097 1.00 84.56 70 ASP A N 1
ATOM 562 C CA . ASP A 1 70 ? 20.113 -17.014 1.470 1.00 84.56 70 ASP A CA 1
ATOM 563 C C . ASP A 1 70 ? 19.233 -15.992 2.202 1.00 84.56 70 ASP A C 1
ATOM 565 O O . ASP A 1 70 ? 18.294 -15.409 1.642 1.00 84.56 70 ASP A O 1
ATOM 569 N N . ILE A 1 71 ? 19.556 -15.763 3.475 1.00 81.81 71 ILE A N 1
ATOM 570 C CA . ILE A 1 71 ? 18.830 -14.836 4.340 1.00 81.81 71 ILE A CA 1
ATOM 571 C C . ILE A 1 71 ? 18.928 -13.390 3.852 1.00 81.81 71 ILE A C 1
ATOM 573 O O . ILE A 1 71 ? 17.967 -12.643 4.020 1.00 81.81 71 ILE A O 1
ATOM 577 N N . ASN A 1 72 ? 20.024 -12.998 3.196 1.00 81.69 72 ASN A N 1
ATOM 578 C CA . ASN A 1 72 ? 20.219 -11.620 2.747 1.00 81.69 72 ASN A CA 1
ATOM 579 C C . ASN A 1 72 ? 19.200 -11.229 1.672 1.00 81.69 72 ASN A C 1
ATOM 581 O O . ASN A 1 72 ? 18.720 -10.102 1.669 1.00 81.69 72 ASN A O 1
ATOM 585 N N . LEU A 1 73 ? 18.791 -12.178 0.823 1.00 77.75 73 LEU A N 1
ATOM 586 C CA . LEU A 1 73 ? 17.770 -11.952 -0.206 1.00 77.75 73 LEU A CA 1
ATOM 587 C C . LEU A 1 73 ? 16.343 -11.901 0.362 1.00 77.75 73 LEU A C 1
A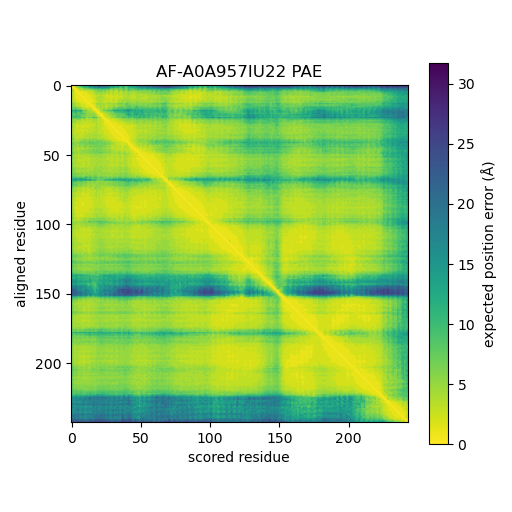TOM 589 O O . LEU A 1 73 ? 15.459 -11.261 -0.208 1.00 77.75 73 LEU A O 1
ATOM 593 N N . SER A 1 74 ? 16.089 -12.600 1.470 1.00 82.88 74 SER A N 1
ATOM 594 C CA . SER A 1 74 ? 14.748 -12.679 2.069 1.00 82.88 74 SER A CA 1
ATOM 595 C C . SER A 1 74 ? 14.513 -11.632 3.153 1.00 82.88 74 SER A C 1
ATOM 597 O O . SER A 1 74 ? 13.369 -11.243 3.398 1.00 82.88 74 SER A O 1
ATOM 599 N N . PHE A 1 75 ? 15.579 -11.157 3.796 1.00 83.56 75 PHE A N 1
ATOM 600 C CA . PHE A 1 75 ? 15.505 -10.244 4.928 1.00 83.56 75 PHE A CA 1
ATOM 601 C C . PHE A 1 75 ? 14.746 -8.938 4.617 1.00 83.56 75 PHE A C 1
ATOM 603 O O . PHE A 1 75 ? 13.828 -8.625 5.378 1.00 83.56 75 PHE A O 1
ATOM 610 N N . PRO A 1 76 ? 15.001 -8.223 3.501 1.00 82.44 76 PRO A N 1
ATOM 611 C CA . PRO A 1 76 ? 14.258 -7.008 3.146 1.00 82.44 76 PRO A CA 1
ATOM 612 C C . PRO A 1 76 ? 12.746 -7.237 3.033 1.00 82.44 76 PRO A C 1
ATOM 614 O O . PRO A 1 76 ? 11.946 -6.436 3.519 1.00 82.44 76 PRO A O 1
ATOM 617 N N . LYS A 1 77 ? 12.336 -8.381 2.468 1.00 83.25 77 LYS A N 1
ATOM 618 C CA . LYS A 1 77 ? 10.918 -8.748 2.316 1.00 83.25 77 LYS A CA 1
ATOM 619 C C . LYS A 1 77 ? 10.256 -9.019 3.664 1.00 83.25 77 LYS A C 1
ATOM 621 O O . LYS A 1 77 ? 9.123 -8.602 3.897 1.00 83.25 77 LYS A O 1
ATOM 626 N N . ILE A 1 78 ? 10.968 -9.683 4.568 1.00 87.25 78 ILE A N 1
ATOM 627 C CA . ILE A 1 78 ? 10.472 -9.987 5.916 1.00 87.25 78 ILE A CA 1
ATOM 628 C C . ILE A 1 78 ? 10.395 -8.713 6.752 1.00 87.25 78 ILE A C 1
ATOM 630 O O . ILE A 1 78 ? 9.373 -8.469 7.391 1.00 87.25 78 ILE A O 1
ATOM 634 N N . ALA A 1 79 ? 11.434 -7.877 6.705 1.00 87.88 79 ALA A N 1
ATOM 635 C CA . ALA A 1 79 ? 11.461 -6.567 7.343 1.00 87.88 79 ALA A CA 1
ATOM 636 C C . ALA A 1 79 ? 10.271 -5.713 6.887 1.00 87.88 79 ALA A C 1
ATOM 638 O O . ALA A 1 79 ? 9.511 -5.215 7.720 1.00 87.88 79 ALA A O 1
ATOM 639 N N . GLY A 1 80 ? 10.056 -5.625 5.571 1.00 87.31 80 GLY A N 1
ATOM 640 C CA . GLY A 1 80 ? 8.914 -4.937 4.977 1.00 87.31 80 GLY A CA 1
ATOM 641 C C . GLY A 1 80 ? 7.574 -5.507 5.442 1.00 87.31 80 GLY A C 1
ATOM 642 O O . GLY A 1 80 ? 6.669 -4.745 5.781 1.00 87.31 80 GLY A O 1
ATOM 643 N N . MET A 1 81 ? 7.445 -6.833 5.546 1.00 90.00 81 MET A N 1
ATOM 644 C CA . MET A 1 81 ? 6.205 -7.452 6.012 1.00 90.00 81 MET A CA 1
ATOM 645 C C . MET A 1 81 ? 5.931 -7.190 7.498 1.00 90.00 81 MET A C 1
ATOM 647 O O . MET A 1 81 ? 4.817 -6.798 7.851 1.00 90.00 81 MET A O 1
ATOM 651 N N . VAL A 1 82 ? 6.929 -7.355 8.371 1.00 90.81 82 VAL A N 1
ATOM 652 C CA . VAL A 1 82 ? 6.812 -7.030 9.804 1.00 90.81 82 VAL A CA 1
ATOM 653 C C . VAL A 1 82 ? 6.426 -5.563 9.974 1.00 90.81 82 VAL A C 1
ATOM 655 O O . VAL A 1 82 ? 5.521 -5.241 10.749 1.00 90.81 82 VAL A O 1
ATOM 658 N N . MET A 1 83 ? 7.053 -4.682 9.195 1.00 91.50 83 MET A N 1
ATOM 659 C CA . MET A 1 83 ? 6.759 -3.258 9.206 1.00 91.50 83 MET A CA 1
ATOM 660 C C . MET A 1 83 ? 5.336 -2.948 8.726 1.00 91.50 83 MET A C 1
ATOM 662 O O . MET A 1 83 ? 4.621 -2.173 9.364 1.00 91.50 83 MET A O 1
ATOM 666 N N . GLY A 1 84 ? 4.883 -3.598 7.653 1.00 91.56 84 GLY A N 1
ATOM 667 C CA . GLY A 1 84 ? 3.516 -3.485 7.148 1.00 91.56 84 GLY A CA 1
ATOM 668 C C . GLY A 1 84 ? 2.472 -3.926 8.176 1.00 91.56 84 GLY A C 1
ATOM 669 O O . GLY A 1 84 ? 1.485 -3.224 8.397 1.00 91.56 84 GLY A O 1
ATOM 670 N N . ILE A 1 85 ? 2.718 -5.035 8.881 1.00 93.44 85 ILE A N 1
ATOM 671 C CA . ILE A 1 85 ? 1.842 -5.528 9.956 1.00 93.44 85 ILE A CA 1
ATOM 672 C C . ILE A 1 85 ? 1.809 -4.541 11.131 1.00 93.44 85 ILE A C 1
ATOM 674 O O . ILE A 1 85 ? 0.737 -4.242 11.668 1.00 93.44 85 ILE A O 1
ATOM 678 N N . ALA A 1 86 ? 2.964 -3.998 11.524 1.00 93.12 86 ALA A N 1
ATOM 679 C CA . ALA A 1 86 ? 3.042 -2.995 12.579 1.00 93.12 86 ALA A CA 1
ATOM 680 C C . ALA A 1 86 ? 2.253 -1.729 12.211 1.00 93.12 86 ALA A C 1
ATOM 682 O O . ALA A 1 86 ? 1.428 -1.263 13.003 1.00 93.12 86 ALA A O 1
ATOM 683 N N . LEU A 1 87 ? 2.445 -1.213 10.992 1.00 93.19 87 LEU A N 1
ATOM 684 C CA . LEU A 1 87 ? 1.712 -0.063 10.461 1.00 93.19 87 LEU A CA 1
ATOM 685 C C . LEU A 1 87 ? 0.209 -0.322 10.384 1.00 93.19 87 LEU A C 1
ATOM 687 O O . LEU A 1 87 ? -0.567 0.559 10.753 1.00 93.19 87 LEU A O 1
ATOM 691 N N . PHE A 1 88 ? -0.209 -1.521 9.976 1.00 93.75 88 PHE A N 1
ATOM 692 C CA . PHE A 1 88 ? -1.615 -1.922 9.945 1.00 93.75 88 PHE A CA 1
ATOM 693 C C . PHE A 1 88 ? -2.256 -1.842 11.337 1.00 93.75 88 PHE A C 1
ATOM 695 O O . PHE A 1 88 ? -3.275 -1.170 11.522 1.00 93.75 88 PHE A O 1
ATOM 702 N N . TYR A 1 89 ? -1.639 -2.456 12.351 1.00 93.31 89 TYR A N 1
ATOM 703 C CA . TYR A 1 89 ? -2.158 -2.385 13.719 1.00 93.31 89 TYR A CA 1
ATOM 704 C C . TYR A 1 89 ? -2.096 -0.968 14.304 1.00 93.31 89 TYR A C 1
ATOM 706 O O . TYR A 1 89 ? -3.003 -0.569 15.040 1.00 93.31 89 TYR A O 1
ATOM 714 N N . GLY A 1 90 ? -1.068 -0.189 13.959 1.00 92.38 90 GLY A N 1
ATOM 715 C CA . GLY A 1 90 ? -0.984 1.233 14.296 1.00 92.38 90 GLY A CA 1
ATOM 716 C C . GLY A 1 90 ? -2.142 2.037 13.694 1.00 92.38 90 GLY A C 1
ATOM 717 O O . GLY A 1 90 ? -2.798 2.800 14.404 1.00 92.38 90 GLY A O 1
ATOM 718 N N . ALA A 1 91 ? -2.464 1.796 12.422 1.00 92.62 91 ALA A N 1
ATOM 719 C CA . ALA A 1 91 ? -3.578 2.428 11.726 1.00 92.62 91 ALA A CA 1
ATOM 720 C C . ALA A 1 91 ? -4.926 2.085 12.381 1.00 92.62 91 ALA A C 1
ATOM 722 O O . ALA A 1 91 ? -5.738 2.976 12.620 1.00 92.62 91 ALA A O 1
ATOM 723 N N . ILE A 1 92 ? -5.150 0.822 12.764 1.00 92.75 92 ILE A N 1
ATOM 724 C CA . ILE A 1 92 ? -6.355 0.414 13.511 1.00 92.75 92 ILE A CA 1
ATOM 725 C C . ILE A 1 92 ? -6.491 1.185 14.821 1.00 92.75 92 ILE A C 1
ATOM 727 O O . ILE A 1 92 ? -7.585 1.647 15.153 1.00 92.75 92 ILE A O 1
ATOM 731 N N . ASN A 1 93 ? -5.395 1.359 15.558 1.00 91.19 93 ASN A N 1
ATOM 732 C CA . ASN A 1 93 ? -5.408 2.151 16.784 1.00 91.19 93 ASN A CA 1
ATOM 733 C C . ASN A 1 93 ? -5.767 3.617 16.512 1.00 91.19 93 ASN A C 1
ATOM 735 O O . ASN A 1 93 ? -6.616 4.172 17.210 1.00 91.19 93 ASN A O 1
ATOM 739 N N . VAL A 1 94 ? -5.192 4.231 15.475 1.00 91.88 94 VAL A N 1
ATOM 740 C CA . VAL A 1 94 ? -5.523 5.608 15.071 1.00 91.88 94 VAL A CA 1
ATOM 741 C C . VAL A 1 94 ? -7.007 5.739 14.729 1.00 91.88 94 VAL A C 1
ATOM 743 O O . VAL A 1 94 ? -7.663 6.663 15.209 1.00 91.88 94 VAL A O 1
ATOM 746 N N . MET A 1 95 ? -7.561 4.790 13.971 1.00 92.25 95 MET A N 1
ATOM 747 C CA . MET A 1 95 ? -8.982 4.773 13.610 1.00 92.25 95 MET A CA 1
ATOM 748 C C . MET A 1 95 ? -9.912 4.648 14.822 1.00 92.25 95 MET A C 1
ATOM 750 O O . MET A 1 95 ? -11.013 5.189 14.796 1.00 92.25 95 MET A O 1
ATOM 754 N N . ARG A 1 96 ? -9.486 3.950 15.882 1.00 90.12 96 ARG A N 1
ATOM 755 C CA . ARG A 1 96 ? -10.274 3.784 17.116 1.00 90.12 96 ARG A CA 1
ATOM 756 C C . ARG A 1 96 ? -10.196 4.988 18.045 1.00 90.12 96 ARG A C 1
ATOM 758 O O . ARG A 1 96 ? -11.185 5.325 18.684 1.00 90.12 96 ARG A O 1
ATOM 765 N N . ILE A 1 97 ? -9.020 5.602 18.155 1.00 88.62 97 ILE A N 1
ATOM 766 C CA . ILE A 1 97 ? -8.765 6.686 19.112 1.00 88.62 97 ILE A CA 1
ATOM 767 C C . ILE A 1 97 ? -9.284 8.024 18.579 1.00 88.62 97 ILE A C 1
ATOM 769 O O . ILE A 1 97 ? -9.820 8.828 19.341 1.00 88.62 97 ILE A O 1
ATOM 773 N N . TYR A 1 98 ? -9.109 8.287 17.283 1.00 89.88 98 TYR A N 1
ATOM 774 C CA . TYR A 1 98 ? -9.423 9.580 16.686 1.00 89.88 98 TYR A CA 1
ATOM 775 C C . TYR A 1 98 ? -10.681 9.503 15.829 1.00 89.88 98 TYR A C 1
ATOM 777 O O . TYR A 1 98 ? -10.767 8.698 14.907 1.00 89.88 98 TYR A O 1
ATOM 785 N N . ARG A 1 99 ? -11.618 10.434 16.049 1.00 89.69 99 ARG A N 1
ATOM 786 C CA . ARG A 1 99 ? -12.867 10.536 15.270 1.00 89.69 99 ARG A CA 1
ATOM 787 C C . ARG A 1 99 ? -12.633 10.642 13.756 1.00 89.69 99 ARG A C 1
ATOM 789 O O . ARG A 1 99 ? -13.418 10.113 12.979 1.00 89.69 99 ARG A O 1
ATOM 796 N N . LEU A 1 100 ? -11.561 11.324 13.346 1.00 91.56 100 LEU A N 1
ATOM 797 C CA . LEU A 1 100 ? -11.158 11.479 11.941 1.00 91.56 100 LEU A CA 1
ATOM 798 C C . LEU A 1 100 ? -10.067 10.482 11.511 1.00 91.56 100 LEU A C 1
ATOM 800 O O . LEU A 1 100 ? -9.595 10.547 10.380 1.00 91.56 100 LEU A O 1
ATOM 804 N N . GLY A 1 101 ? -9.673 9.548 12.384 1.00 91.12 101 GLY A N 1
ATOM 805 C CA . GLY A 1 101 ? -8.569 8.615 12.147 1.00 91.12 101 GLY A CA 1
ATOM 806 C C . GLY A 1 101 ? -8.743 7.782 10.878 1.00 91.12 101 GLY A C 1
ATOM 807 O O . GLY A 1 101 ? -7.783 7.597 10.138 1.00 91.12 101 GLY A O 1
ATOM 808 N N . GLY A 1 102 ? -9.976 7.360 10.574 1.00 92.50 102 GLY A N 1
ATOM 809 C CA . GLY A 1 102 ? -10.297 6.647 9.332 1.00 92.50 102 GLY A CA 1
ATOM 810 C C . GLY A 1 102 ? -9.956 7.439 8.069 1.00 92.50 102 GLY A C 1
ATOM 811 O O . GLY A 1 102 ? -9.367 6.885 7.147 1.00 92.50 102 GLY A O 1
ATOM 812 N N . TRP A 1 103 ? -10.253 8.743 8.042 1.00 92.44 103 TRP A N 1
ATOM 813 C CA . TRP A 1 103 ? -9.923 9.603 6.901 1.00 92.44 103 TRP A CA 1
ATOM 814 C C . TRP A 1 103 ? -8.420 9.824 6.763 1.00 92.44 103 TRP A C 1
ATOM 816 O O . TRP A 1 103 ? -7.920 9.817 5.644 1.00 92.44 103 TRP A O 1
ATOM 826 N N . PHE A 1 104 ? -7.692 9.970 7.874 1.00 92.56 104 PHE A N 1
ATOM 827 C CA . PHE A 1 104 ? -6.233 10.105 7.839 1.00 92.56 104 PHE A CA 1
ATOM 828 C C . PHE A 1 104 ? -5.546 8.843 7.324 1.00 92.56 104 PHE A C 1
ATOM 830 O O . PHE A 1 104 ? -4.689 8.929 6.448 1.00 92.56 104 PHE A O 1
ATOM 837 N N . VAL A 1 105 ? -5.948 7.674 7.827 1.00 93.19 105 VAL A N 1
ATOM 838 C CA . VAL A 1 105 ? -5.423 6.388 7.352 1.00 93.19 105 VAL A CA 1
ATOM 839 C C . VAL A 1 105 ? -5.761 6.194 5.879 1.00 93.19 105 VAL A C 1
ATOM 841 O O . VAL A 1 105 ? -4.886 5.829 5.103 1.00 93.19 105 VAL A O 1
ATOM 844 N N . LEU A 1 106 ? -6.996 6.496 5.469 1.00 93.69 106 LEU A N 1
ATOM 845 C CA . LEU A 1 106 ? -7.391 6.388 4.071 1.00 93.69 106 LEU A CA 1
ATOM 846 C C . LEU A 1 106 ? -6.574 7.320 3.167 1.00 93.69 106 LEU A C 1
ATOM 848 O O . LEU A 1 106 ? -6.082 6.882 2.132 1.00 93.69 106 LEU A O 1
ATOM 852 N N . ALA A 1 107 ? -6.410 8.585 3.561 1.00 93.06 107 ALA A N 1
ATOM 853 C CA . ALA A 1 107 ? -5.614 9.552 2.815 1.00 93.06 107 ALA A CA 1
ATOM 854 C C . ALA A 1 107 ? -4.158 9.089 2.685 1.00 93.06 107 ALA A C 1
ATOM 856 O O . ALA A 1 107 ? -3.601 9.154 1.593 1.00 93.06 107 ALA A O 1
ATOM 857 N N . PHE A 1 108 ? -3.571 8.564 3.765 1.00 92.81 108 PHE A N 1
ATOM 858 C CA . PHE A 1 108 ? -2.229 7.988 3.740 1.00 92.81 108 PHE A CA 1
ATOM 859 C C . PHE A 1 108 ? -2.137 6.803 2.776 1.00 92.81 108 PHE A C 1
ATOM 861 O O . PHE A 1 108 ? -1.255 6.785 1.930 1.00 92.81 108 PHE A O 1
ATOM 868 N N . VAL A 1 109 ? -3.059 5.843 2.865 1.00 93.19 109 VAL A N 1
ATOM 869 C CA . VAL A 1 109 ? -3.075 4.649 2.007 1.00 93.19 109 VAL A CA 1
ATOM 870 C C . VAL A 1 109 ? -3.202 5.030 0.530 1.00 93.19 109 VAL A C 1
ATOM 872 O O . VAL A 1 109 ? -2.448 4.525 -0.300 1.00 93.19 109 VAL A O 1
ATOM 875 N N . VAL A 1 110 ? -4.102 5.961 0.201 1.00 94.25 110 VAL A N 1
ATOM 876 C CA . VAL A 1 110 ? -4.276 6.456 -1.171 1.00 94.25 110 VAL A CA 1
ATOM 877 C C . VAL A 1 110 ? -3.034 7.202 -1.651 1.00 94.25 110 VAL A C 1
ATOM 879 O O . VAL A 1 110 ? -2.569 6.943 -2.759 1.00 94.25 110 VAL A O 1
ATOM 882 N N . ALA A 1 111 ? -2.471 8.097 -0.837 1.00 94.25 111 ALA A N 1
ATOM 883 C CA . ALA A 1 111 ? -1.284 8.866 -1.199 1.00 94.25 111 ALA A CA 1
ATOM 884 C C . ALA A 1 111 ? -0.049 7.971 -1.372 1.00 94.25 111 ALA A C 1
ATOM 886 O O . ALA A 1 111 ? 0.629 8.064 -2.391 1.00 94.25 111 ALA A O 1
ATOM 887 N N . ALA A 1 112 ? 0.215 7.076 -0.419 1.00 92.19 112 ALA A N 1
ATOM 888 C CA . ALA A 1 112 ? 1.346 6.157 -0.459 1.00 92.19 112 ALA A CA 1
ATOM 889 C C . ALA A 1 112 ? 1.222 5.175 -1.627 1.00 92.19 112 ALA A C 1
ATOM 891 O O . ALA A 1 112 ? 2.165 5.023 -2.396 1.00 92.19 112 ALA A O 1
ATOM 892 N N . GLY A 1 113 ? 0.050 4.564 -1.815 1.00 93.31 113 GLY A N 1
ATOM 893 C CA . GLY A 1 113 ? -0.183 3.635 -2.917 1.00 93.31 113 GLY A CA 1
ATOM 894 C C . GLY A 1 113 ? -0.094 4.308 -4.291 1.00 93.31 113 GLY A C 1
ATOM 895 O O . GLY A 1 113 ? 0.536 3.772 -5.198 1.00 93.31 113 GLY A O 1
ATOM 896 N N . THR A 1 114 ? -0.642 5.520 -4.435 1.00 94.88 114 THR A N 1
ATOM 897 C CA . THR A 1 114 ? -0.502 6.307 -5.674 1.00 94.88 114 THR A CA 1
ATOM 898 C C . THR A 1 114 ? 0.957 6.697 -5.907 1.00 94.88 114 THR A C 1
ATOM 900 O O . THR A 1 114 ? 1.449 6.567 -7.022 1.00 94.88 114 THR A O 1
ATOM 903 N N . GLY A 1 115 ? 1.674 7.127 -4.865 1.00 93.44 115 GLY A N 1
ATOM 904 C CA . GLY A 1 115 ? 3.099 7.444 -4.946 1.00 93.44 115 GLY A CA 1
ATOM 905 C C . GLY A 1 115 ? 3.932 6.244 -5.396 1.00 93.44 115 GLY A C 1
ATOM 906 O O . GLY A 1 115 ? 4.706 6.364 -6.341 1.00 93.44 115 GLY A O 1
ATOM 907 N N . LEU A 1 116 ? 3.717 5.072 -4.792 1.00 91.31 116 LEU A N 1
ATOM 908 C CA . LEU A 1 116 ? 4.369 3.822 -5.192 1.00 91.31 116 LEU A CA 1
ATOM 909 C C . LEU A 1 116 ? 4.035 3.436 -6.635 1.00 91.31 116 LEU A C 1
ATOM 911 O O . LEU A 1 116 ? 4.93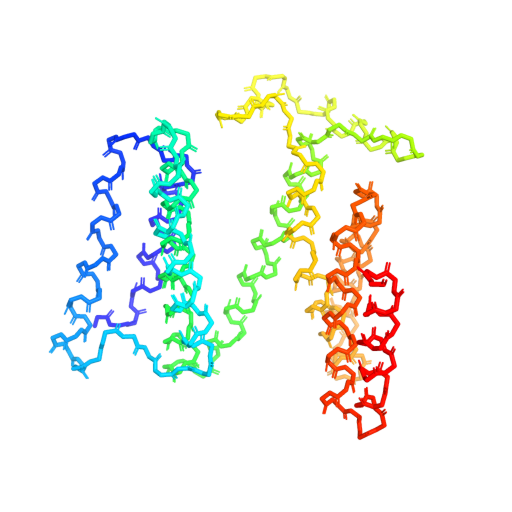1 3.045 -7.376 1.00 91.31 116 LEU A O 1
ATOM 915 N N . ALA A 1 117 ? 2.781 3.595 -7.063 1.00 93.25 117 ALA A N 1
ATOM 916 C CA . ALA A 1 117 ? 2.385 3.327 -8.442 1.00 93.25 117 ALA A CA 1
ATOM 917 C C . ALA A 1 117 ? 3.082 4.259 -9.446 1.00 93.25 117 ALA A C 1
ATOM 919 O O . ALA A 1 117 ? 3.517 3.812 -10.507 1.00 93.25 117 ALA A O 1
ATOM 920 N N . LEU A 1 118 ? 3.226 5.545 -9.113 1.00 92.25 118 LEU A N 1
ATOM 921 C CA . LEU A 1 118 ? 3.934 6.518 -9.948 1.00 92.25 118 LEU A CA 1
ATOM 922 C C . LEU A 1 118 ? 5.437 6.223 -10.011 1.00 92.25 118 LEU A C 1
ATOM 924 O O . LEU A 1 118 ? 6.008 6.216 -11.098 1.00 92.25 118 LEU A O 1
ATOM 928 N N . VAL A 1 119 ? 6.064 5.920 -8.871 1.00 89.00 119 VAL A N 1
ATOM 929 C CA . VAL A 1 119 ? 7.476 5.506 -8.819 1.00 89.00 119 VAL A CA 1
ATOM 930 C C . VAL A 1 119 ? 7.687 4.231 -9.633 1.00 89.00 119 VAL A C 1
ATOM 932 O O . VAL A 1 119 ? 8.586 4.178 -10.468 1.00 89.00 119 VAL A O 1
ATOM 935 N N . GLY A 1 120 ? 6.815 3.235 -9.464 1.00 89.44 120 GLY A N 1
ATOM 936 C CA . GLY A 1 120 ? 6.841 2.010 -10.255 1.00 89.44 120 GLY A CA 1
ATOM 937 C C . GLY A 1 120 ? 6.666 2.286 -11.745 1.00 89.44 120 GLY A C 1
ATOM 938 O O . GLY A 1 120 ? 7.370 1.696 -12.552 1.00 89.44 120 GLY A O 1
ATOM 939 N N . THR A 1 121 ? 5.817 3.241 -12.125 1.00 91.06 121 THR A N 1
ATOM 940 C CA . THR A 1 121 ? 5.612 3.606 -13.536 1.00 91.06 121 THR A CA 1
ATOM 941 C C . THR A 1 121 ? 6.874 4.142 -14.199 1.00 91.06 121 THR A C 1
ATOM 943 O O . THR A 1 121 ? 7.126 3.841 -15.363 1.00 91.06 121 THR A O 1
ATOM 946 N N . ILE A 1 122 ? 7.668 4.908 -13.454 1.00 90.56 122 ILE A N 1
ATOM 947 C CA . ILE A 1 122 ? 8.943 5.461 -13.914 1.00 90.56 122 ILE A CA 1
ATOM 948 C C . ILE A 1 122 ? 10.039 4.387 -13.926 1.00 90.56 122 ILE A C 1
ATOM 950 O O . ILE A 1 122 ? 10.876 4.374 -14.822 1.00 90.56 122 ILE A O 1
ATOM 954 N N . GLY A 1 123 ? 10.043 3.500 -12.927 1.00 86.56 123 GLY A N 1
ATOM 955 C CA . GLY A 1 123 ? 11.066 2.467 -12.746 1.00 86.56 123 GLY A CA 1
ATOM 956 C C . GLY A 1 123 ? 10.826 1.171 -13.522 1.00 86.56 123 GLY A C 1
ATOM 957 O O . GLY A 1 123 ? 11.619 0.244 -13.386 1.00 86.56 123 GLY A O 1
ATOM 958 N N . THR A 1 124 ? 9.744 1.064 -14.294 1.00 89.25 124 THR A N 1
ATOM 959 C CA . THR A 1 124 ? 9.372 -0.164 -15.011 1.00 89.25 124 THR A CA 1
A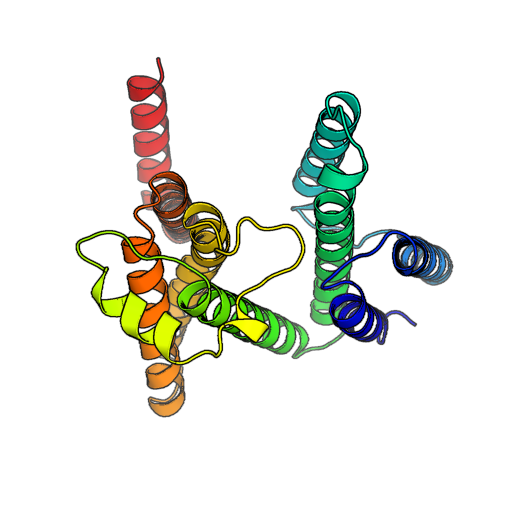TOM 960 C C . THR A 1 124 ? 9.587 -0.018 -16.509 1.00 89.25 124 THR A C 1
ATOM 962 O O . THR A 1 124 ? 9.219 0.996 -17.098 1.00 89.25 124 THR A O 1
ATOM 965 N N . HIS A 1 125 ? 10.084 -1.082 -17.142 1.00 90.06 125 HIS A N 1
ATOM 966 C CA . HIS A 1 125 ? 10.080 -1.183 -18.594 1.00 90.06 125 HIS A CA 1
ATOM 967 C C . HIS A 1 125 ? 8.745 -1.766 -19.092 1.00 90.06 125 HIS A C 1
ATOM 969 O O . HIS A 1 125 ? 8.404 -2.924 -18.838 1.00 90.06 125 HIS A O 1
ATOM 975 N N . TRP A 1 126 ? 7.980 -0.949 -19.812 1.00 92.56 126 TRP A N 1
ATOM 976 C CA . TRP A 1 126 ? 6.655 -1.274 -20.328 1.00 92.56 126 TRP A CA 1
ATOM 977 C C . TRP A 1 126 ? 6.712 -2.041 -21.650 1.00 92.56 126 TRP A C 1
ATOM 979 O O . TRP A 1 126 ? 7.389 -1.634 -22.601 1.00 92.56 126 TRP A O 1
ATOM 989 N N . GLN A 1 127 ? 5.938 -3.124 -21.723 1.00 91.75 127 GLN A N 1
ATOM 990 C CA . GLN A 1 127 ? 5.805 -3.970 -22.910 1.00 91.75 127 GLN A CA 1
ATOM 991 C C . GLN A 1 127 ? 4.778 -3.398 -23.909 1.00 91.75 127 GLN A C 1
ATOM 993 O O . GLN A 1 127 ? 3.863 -2.670 -23.508 1.00 91.75 127 GLN A O 1
ATOM 998 N N . PRO A 1 128 ? 4.874 -3.723 -25.216 1.00 93.25 128 PRO A N 1
ATOM 999 C CA . PRO A 1 128 ? 3.825 -3.403 -26.185 1.00 93.25 128 PRO A CA 1
ATOM 1000 C C . PRO A 1 128 ? 2.451 -3.946 -25.737 1.00 93.25 128 PRO A C 1
ATOM 1002 O O . PRO A 1 128 ? 2.389 -5.065 -25.230 1.00 93.25 128 PRO A O 1
ATOM 1005 N N . PRO A 1 129 ? 1.344 -3.197 -25.917 1.00 94.38 129 PRO A N 1
ATOM 1006 C CA . PRO A 1 129 ? 1.219 -1.921 -26.637 1.00 94.38 129 PRO A CA 1
ATOM 1007 C C . PRO A 1 129 ? 1.551 -0.672 -25.799 1.00 94.38 129 PRO A C 1
ATOM 1009 O O . PRO A 1 129 ? 1.562 0.437 -26.326 1.00 94.38 129 PRO A O 1
ATOM 1012 N N . PHE A 1 130 ? 1.852 -0.824 -24.509 1.00 95.31 130 PHE A N 1
ATOM 1013 C CA . PHE A 1 130 ? 2.057 0.285 -23.570 1.00 95.31 130 PHE A CA 1
ATOM 1014 C C . PHE A 1 130 ? 3.482 0.856 -23.576 1.00 95.31 130 PHE A C 1
ATOM 1016 O O . PHE A 1 130 ? 3.832 1.666 -22.723 1.00 95.31 130 PHE A O 1
ATOM 1023 N N . GLY A 1 131 ? 4.302 0.492 -24.567 1.00 92.62 131 GLY A N 1
ATOM 1024 C CA . GLY A 1 131 ? 5.695 0.933 -24.676 1.00 92.62 131 GLY A CA 1
ATOM 1025 C C . GLY A 1 131 ? 5.882 2.454 -24.766 1.00 92.62 131 GLY A C 1
ATOM 1026 O O . GLY A 1 131 ? 6.967 2.945 -24.472 1.00 92.62 131 GLY A O 1
ATOM 1027 N N . PHE A 1 132 ? 4.836 3.219 -25.101 1.00 93.69 132 PHE A N 1
ATOM 1028 C CA . PHE A 1 132 ? 4.869 4.686 -25.061 1.00 93.69 132 PHE A CA 1
ATOM 1029 C C . PHE A 1 132 ? 5.128 5.242 -23.647 1.00 93.69 132 PHE A C 1
ATOM 1031 O O . PHE A 1 132 ? 5.656 6.343 -23.512 1.00 93.69 132 PHE A O 1
ATOM 1038 N N . LEU A 1 133 ? 4.812 4.482 -22.590 1.00 92.31 133 LEU A N 1
ATOM 1039 C CA . LEU A 1 133 ? 5.093 4.867 -21.204 1.00 92.31 133 LEU A CA 1
ATOM 1040 C C . LEU A 1 133 ? 6.594 4.869 -20.883 1.00 92.31 133 LEU A C 1
ATOM 1042 O O . LEU A 1 133 ? 7.007 5.568 -19.962 1.00 92.31 133 LEU A O 1
ATOM 1046 N N . ASN A 1 134 ? 7.428 4.190 -21.682 1.00 91.75 134 ASN A N 1
ATOM 1047 C CA . ASN A 1 134 ? 8.888 4.214 -21.520 1.00 91.75 134 ASN A CA 1
ATOM 1048 C C . ASN A 1 134 ? 9.489 5.614 -21.754 1.00 91.75 134 ASN A C 1
ATOM 1050 O O . ASN A 1 134 ? 10.614 5.879 -21.342 1.00 91.75 134 ASN A O 1
ATOM 1054 N N . VAL A 1 135 ? 8.738 6.555 -22.347 1.00 90.81 135 VAL A N 1
ATOM 1055 C CA . VAL A 1 135 ? 9.143 7.972 -22.401 1.00 90.81 135 VAL A CA 1
ATOM 1056 C C . VAL A 1 135 ? 9.364 8.528 -20.987 1.00 90.81 135 VAL A C 1
ATOM 1058 O O . VAL A 1 135 ? 10.291 9.308 -20.771 1.00 90.81 135 VAL A O 1
ATOM 1061 N N . LEU A 1 136 ? 8.582 8.082 -19.999 1.00 86.88 136 LEU A N 1
ATOM 1062 C CA . LEU A 1 136 ? 8.730 8.498 -18.601 1.00 86.88 136 LEU A CA 1
ATOM 1063 C C . LEU A 1 136 ? 10.036 8.000 -17.975 1.00 86.88 136 LEU A C 1
ATOM 1065 O O . LEU A 1 136 ? 10.617 8.698 -17.147 1.00 86.88 136 LEU A O 1
ATOM 1069 N N . GLU A 1 137 ? 10.534 6.842 -18.407 1.00 81.81 137 GLU A N 1
ATOM 1070 C CA . GLU A 1 137 ? 11.825 6.317 -17.960 1.00 81.81 137 GLU A CA 1
ATOM 1071 C C . GLU A 1 137 ? 12.959 7.270 -18.366 1.00 81.81 137 GLU A C 1
ATOM 1073 O O . GLU A 1 137 ? 13.857 7.570 -17.578 1.00 81.81 137 GLU A O 1
ATOM 1078 N N . THR A 1 138 ? 12.886 7.827 -19.582 1.00 81.81 138 THR A N 1
ATOM 1079 C CA . THR A 1 138 ? 13.906 8.756 -20.096 1.00 81.81 138 THR A CA 1
ATOM 1080 C C . THR A 1 138 ? 13.964 10.083 -19.340 1.00 81.81 138 THR A C 1
ATOM 1082 O O . THR A 1 138 ? 15.017 10.717 -19.324 1.00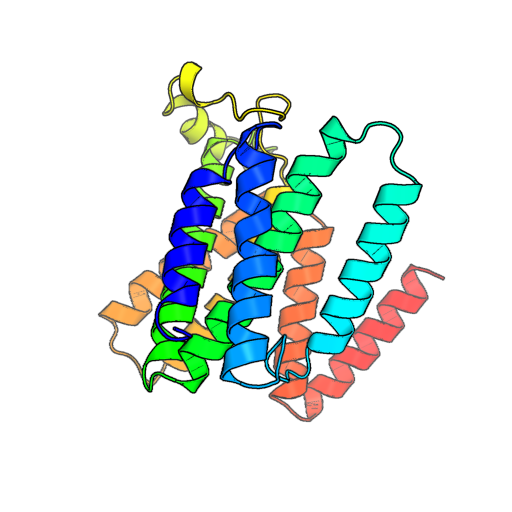 81.81 138 THR A O 1
ATOM 1085 N N . ALA A 1 139 ? 12.880 10.473 -18.662 1.00 83.62 139 ALA A N 1
ATOM 1086 C CA . ALA A 1 139 ? 12.816 11.708 -17.884 1.00 83.62 139 ALA A CA 1
ATOM 1087 C C . ALA A 1 139 ? 13.645 11.654 -16.588 1.00 83.62 139 ALA A C 1
ATOM 1089 O O . ALA A 1 139 ? 13.990 12.703 -16.042 1.00 83.62 139 ALA A O 1
ATOM 1090 N N . VAL A 1 140 ? 13.982 10.458 -16.091 1.00 78.81 140 VAL A N 1
ATOM 1091 C CA . VAL A 1 140 ? 14.773 10.294 -14.865 1.00 78.81 140 VAL A CA 1
ATOM 1092 C C . VAL A 1 140 ? 16.226 9.961 -15.206 1.00 78.81 140 VAL A C 1
ATOM 1094 O O . VAL A 1 140 ? 16.470 9.025 -15.973 1.00 78.81 140 VAL A O 1
ATOM 1097 N N . PRO A 1 141 ? 17.220 10.685 -14.651 1.00 78.56 141 PRO A N 1
ATOM 1098 C CA . PRO A 1 141 ? 18.630 10.376 -14.870 1.00 78.56 141 PRO A CA 1
ATOM 1099 C C . PRO A 1 141 ? 18.965 8.940 -14.460 1.00 78.56 141 PRO A C 1
ATOM 1101 O O . PRO A 1 141 ? 18.499 8.465 -13.426 1.00 78.56 141 PRO A O 1
ATOM 1104 N N . ALA A 1 142 ? 19.824 8.266 -15.230 1.00 73.00 142 ALA A N 1
ATOM 1105 C CA . ALA A 1 142 ? 20.189 6.861 -15.007 1.00 73.00 142 ALA A CA 1
ATOM 1106 C C . ALA A 1 142 ? 20.692 6.567 -13.576 1.00 73.00 142 ALA A C 1
ATOM 1108 O O . ALA A 1 142 ? 20.468 5.481 -13.054 1.00 73.00 142 ALA A O 1
ATOM 1109 N N . GLN A 1 143 ? 21.299 7.561 -12.920 1.00 69.88 143 GLN A N 1
ATOM 1110 C CA . GLN A 1 143 ? 21.800 7.490 -11.540 1.00 69.88 143 GLN A CA 1
ATOM 1111 C C . GLN A 1 143 ? 20.69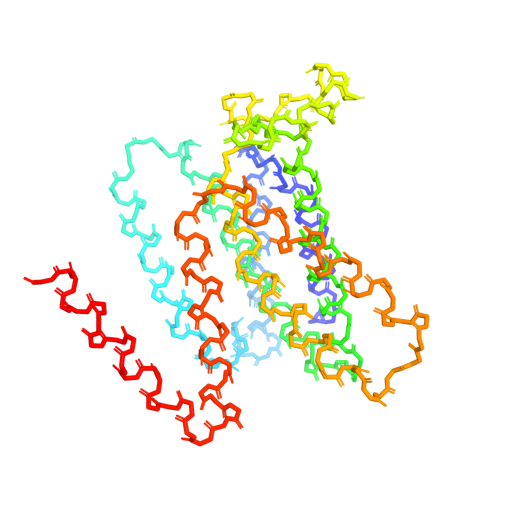7 7.253 -10.494 1.00 69.88 143 GLN A C 1
ATOM 1113 O O . GLN A 1 143 ? 20.975 6.716 -9.429 1.00 69.88 143 GLN A O 1
ATOM 1118 N N . TYR A 1 144 ? 19.454 7.640 -10.791 1.00 68.19 144 TYR A N 1
ATOM 1119 C CA . TYR A 1 144 ? 18.301 7.463 -9.902 1.00 68.19 144 TYR A CA 1
ATOM 1120 C C . TYR A 1 144 ? 17.408 6.283 -10.311 1.00 68.19 144 TYR A C 1
ATOM 1122 O O . TYR A 1 144 ? 16.382 6.051 -9.679 1.00 68.19 144 TYR A O 1
ATOM 1130 N N . ARG A 1 145 ? 17.776 5.542 -11.368 1.00 64.44 145 ARG A N 1
ATOM 1131 C CA . ARG A 1 145 ? 17.028 4.360 -11.836 1.00 64.44 145 ARG A CA 1
ATOM 1132 C C . ARG A 1 145 ? 17.424 3.080 -11.107 1.00 64.44 145 ARG A C 1
ATOM 1134 O O . ARG A 1 145 ? 16.668 2.116 -11.101 1.00 64.44 145 ARG A O 1
ATOM 1141 N N . THR A 1 146 ? 18.597 3.061 -10.481 1.00 61.97 146 THR A N 1
ATOM 1142 C CA . THR A 1 146 ? 19.068 1.909 -9.715 1.00 61.97 146 THR A CA 1
ATOM 1143 C C . THR A 1 146 ? 18.384 1.888 -8.352 1.00 61.97 146 THR A C 1
ATOM 1145 O O . THR A 1 146 ? 18.807 2.578 -7.424 1.00 61.97 146 THR A O 1
ATOM 1148 N N . ILE A 1 147 ? 17.320 1.097 -8.231 1.00 62.75 147 ILE A N 1
ATOM 1149 C CA . ILE A 1 147 ? 16.771 0.724 -6.928 1.00 62.75 147 ILE A CA 1
ATOM 1150 C C . ILE A 1 147 ? 17.696 -0.361 -6.360 1.00 62.75 147 ILE A C 1
ATOM 1152 O O . ILE A 1 147 ? 17.919 -1.364 -7.051 1.00 62.75 147 ILE A O 1
ATOM 1156 N N . PRO A 1 148 ? 18.240 -0.185 -5.140 1.00 55.94 148 PRO A N 1
ATOM 1157 C CA . PRO A 1 148 ? 19.028 -1.220 -4.482 1.00 55.94 148 PRO A CA 1
ATOM 1158 C C . PRO A 1 148 ? 18.301 -2.572 -4.553 1.00 55.94 148 PRO A C 1
ATOM 1160 O O . PRO A 1 148 ? 17.100 -2.628 -4.313 1.00 55.94 148 PRO A O 1
ATOM 1163 N N . GLU A 1 149 ? 19.025 -3.642 -4.896 1.00 55.50 149 GLU A N 1
ATOM 1164 C CA . GLU A 1 149 ? 18.542 -5.041 -4.890 1.00 55.50 149 GLU A CA 1
ATOM 1165 C C . GLU A 1 149 ? 17.601 -5.484 -6.031 1.00 55.50 149 GLU A C 1
ATOM 1167 O O . GLU A 1 149 ? 17.223 -6.655 -6.076 1.00 55.50 149 GLU A O 1
ATOM 1172 N N . THR A 1 150 ? 17.271 -4.623 -7.002 1.00 57.41 150 THR A N 1
ATOM 1173 C CA . THR A 1 150 ? 16.514 -5.030 -8.208 1.00 57.41 150 THR A CA 1
ATOM 1174 C C . THR A 1 150 ? 17.391 -5.038 -9.460 1.00 57.41 150 THR A C 1
ATOM 1176 O O . THR A 1 150 ? 18.423 -4.371 -9.519 1.00 57.41 150 THR A O 1
ATOM 1179 N N . SER A 1 151 ? 16.984 -5.784 -10.491 1.00 58.19 151 SER A N 1
ATOM 1180 C CA . SER A 1 151 ? 17.648 -5.866 -11.801 1.00 58.19 151 SER A CA 1
ATOM 1181 C C . SER A 1 151 ? 17.481 -4.584 -12.642 1.00 58.19 151 SER A C 1
ATOM 1183 O O . SER A 1 151 ? 17.073 -4.644 -13.800 1.00 58.19 151 SER A O 1
ATOM 1185 N N . ASN A 1 152 ? 17.759 -3.414 -12.054 1.00 65.50 152 ASN A N 1
ATOM 1186 C CA . ASN A 1 152 ? 17.599 -2.059 -12.607 1.00 65.50 152 ASN A CA 1
ATOM 1187 C C . ASN A 1 152 ? 16.174 -1.658 -13.031 1.00 65.50 152 ASN A C 1
ATOM 1189 O O . ASN A 1 152 ? 15.985 -0.548 -13.521 1.00 65.50 152 ASN A O 1
ATOM 1193 N N . THR A 1 153 ? 15.178 -2.527 -12.851 1.00 77.94 153 THR A N 1
ATOM 1194 C CA . THR A 1 153 ? 13.785 -2.275 -13.234 1.00 77.94 153 THR A CA 1
ATOM 1195 C C . THR A 1 153 ? 12.828 -2.882 -12.215 1.00 77.94 153 THR A C 1
ATOM 1197 O O . THR A 1 153 ? 13.062 -3.969 -11.684 1.00 77.94 153 THR A O 1
ATOM 1200 N N . VAL A 1 154 ? 11.737 -2.169 -11.943 1.00 84.56 154 VAL A N 1
ATOM 1201 C CA . VAL A 1 154 ? 10.617 -2.652 -11.134 1.00 84.56 154 VAL A CA 1
ATOM 1202 C C . VAL A 1 154 ? 9.858 -3.708 -11.932 1.00 84.56 154 VAL A C 1
ATOM 1204 O O . VAL A 1 154 ? 9.581 -3.541 -13.120 1.00 84.56 154 VAL A O 1
ATOM 1207 N N . ASN A 1 155 ? 9.515 -4.816 -11.280 1.00 89.38 155 ASN A N 1
ATOM 1208 C CA . ASN A 1 155 ? 8.763 -5.885 -11.918 1.00 89.38 155 ASN A CA 1
ATOM 1209 C C . ASN A 1 155 ? 7.291 -5.470 -12.115 1.00 89.38 155 ASN A C 1
ATOM 1211 O O . ASN A 1 155 ? 6.622 -5.065 -11.163 1.00 89.38 155 ASN A O 1
ATOM 1215 N N . LEU A 1 156 ? 6.752 -5.642 -13.329 1.00 92.19 156 LEU A N 1
ATOM 1216 C CA . LEU A 1 156 ? 5.345 -5.345 -13.652 1.00 92.19 156 LEU A CA 1
ATOM 1217 C C . LEU A 1 156 ? 4.353 -6.086 -12.736 1.00 92.19 156 LEU A C 1
ATOM 1219 O O . LEU A 1 156 ? 3.309 -5.534 -12.397 1.00 92.19 156 LEU A O 1
ATOM 1223 N N . ASN A 1 157 ? 4.673 -7.310 -12.300 1.00 92.19 157 ASN A N 1
ATOM 1224 C CA . ASN A 1 157 ? 3.826 -8.070 -11.377 1.00 92.19 157 ASN A CA 1
ATOM 1225 C C . ASN A 1 157 ? 3.842 -7.499 -9.954 1.00 92.19 157 ASN A C 1
ATOM 1227 O O . ASN A 1 157 ? 2.822 -7.548 -9.274 1.00 92.19 157 ASN A O 1
ATOM 1231 N N . GLU A 1 158 ? 4.967 -6.941 -9.504 1.00 90.81 158 GLU A N 1
ATOM 1232 C CA . GLU A 1 158 ? 5.041 -6.279 -8.196 1.00 90.81 158 GLU A CA 1
ATOM 1233 C C . GLU A 1 158 ? 4.249 -4.970 -8.212 1.00 90.81 158 GLU A C 1
ATOM 1235 O O . GLU A 1 158 ? 3.468 -4.711 -7.299 1.00 90.81 158 GLU A O 1
ATOM 1240 N N . LEU A 1 159 ? 4.366 -4.192 -9.296 1.00 94.00 159 LEU A N 1
ATOM 1241 C CA . LEU A 1 159 ? 3.542 -3.003 -9.510 1.00 94.00 159 LEU A CA 1
ATOM 1242 C C . LEU A 1 159 ? 2.047 -3.357 -9.549 1.00 94.00 159 LEU A C 1
ATOM 1244 O O . LEU A 1 159 ? 1.236 -2.689 -8.907 1.00 94.00 159 LEU A O 1
ATOM 1248 N N . ALA A 1 160 ? 1.676 -4.436 -10.243 1.00 94.94 160 ALA A N 1
ATOM 1249 C CA . ALA A 1 160 ? 0.299 -4.920 -10.272 1.00 94.94 160 ALA A CA 1
ATOM 1250 C C . ALA A 1 160 ? -0.218 -5.289 -8.872 1.00 94.94 160 ALA A C 1
ATOM 1252 O O . ALA A 1 160 ? -1.355 -4.958 -8.551 1.00 94.94 160 ALA A O 1
ATOM 1253 N N . GLY A 1 161 ? 0.627 -5.888 -8.027 1.00 92.00 161 GLY A N 1
ATOM 1254 C CA . GLY A 1 161 ? 0.311 -6.196 -6.628 1.00 92.00 161 GLY A CA 1
ATOM 1255 C C . GLY A 1 161 ? 0.183 -4.973 -5.708 1.00 92.00 161 GLY A C 1
ATOM 1256 O O . GLY A 1 161 ? -0.321 -5.087 -4.597 1.00 92.00 161 GLY A O 1
ATOM 1257 N N . VAL A 1 162 ? 0.635 -3.786 -6.124 1.00 93.06 162 VAL A N 1
ATOM 1258 C CA . VAL A 1 162 ? 0.308 -2.522 -5.432 1.00 93.06 162 VAL A CA 1
ATOM 1259 C C . VAL A 1 162 ? -1.044 -1.985 -5.906 1.00 93.06 162 VAL A C 1
ATOM 1261 O O . VAL A 1 162 ? -1.826 -1.431 -5.134 1.00 93.06 162 VAL A O 1
ATOM 1264 N N . LEU A 1 163 ? -1.317 -2.129 -7.200 1.00 96.06 163 LEU A N 1
ATOM 1265 C CA . LEU A 1 163 ? -2.513 -1.596 -7.840 1.00 96.06 163 LEU A CA 1
ATOM 1266 C C . LEU A 1 163 ? -3.768 -2.426 -7.535 1.00 96.06 163 LEU A C 1
ATOM 1268 O O . LEU A 1 163 ? -4.858 -1.861 -7.457 1.00 96.06 163 LEU A O 1
ATOM 1272 N N . ASP A 1 164 ? -3.636 -3.737 -7.338 1.00 94.75 164 ASP A N 1
ATOM 1273 C CA . ASP A 1 164 ? -4.760 -4.666 -7.187 1.00 94.75 164 ASP A CA 1
ATOM 1274 C C . ASP A 1 164 ? -5.606 -4.449 -5.922 1.00 94.75 164 ASP A C 1
ATOM 1276 O O . ASP A 1 164 ? -6.812 -4.688 -5.956 1.00 94.75 164 ASP A O 1
ATOM 1280 N N . TRP A 1 165 ? -5.030 -3.938 -4.834 1.00 90.69 165 TRP A N 1
ATOM 1281 C CA . TRP A 1 165 ? -5.760 -3.569 -3.619 1.00 90.69 165 TRP A CA 1
ATOM 1282 C C . TRP A 1 165 ? -6.161 -2.089 -3.601 1.00 90.69 165 TRP A C 1
ATOM 1284 O O . TRP A 1 165 ? -7.143 -1.714 -2.953 1.00 90.69 165 TRP A O 1
ATOM 1294 N N . LEU A 1 166 ? -5.446 -1.239 -4.342 1.00 95.62 166 LEU A N 1
ATOM 1295 C CA . LEU A 1 166 ? -5.697 0.199 -4.396 1.00 95.62 166 LEU A CA 1
ATOM 1296 C C . LEU A 1 166 ? -6.830 0.562 -5.366 1.00 95.62 166 LEU A C 1
ATOM 1298 O O . LEU A 1 166 ? -7.679 1.394 -5.040 1.00 95.62 166 LEU A O 1
ATOM 1302 N N . VAL A 1 167 ? -6.888 -0.074 -6.537 1.00 97.00 167 VAL A N 1
ATOM 1303 C CA . VAL A 1 167 ? -7.915 0.187 -7.557 1.00 97.00 167 VAL A CA 1
ATOM 1304 C C . VAL A 1 167 ? -9.327 -0.133 -7.043 1.00 97.00 167 VAL A C 1
ATOM 1306 O O . VAL A 1 167 ? -10.187 0.751 -7.131 1.00 97.00 167 VAL A O 1
ATOM 1309 N N . PRO A 1 168 ? -9.608 -1.306 -6.431 1.00 96.19 168 PRO A N 1
ATOM 1310 C CA . PRO A 1 168 ? -10.923 -1.585 -5.855 1.00 96.19 168 PRO A CA 1
ATOM 1311 C C . PRO A 1 168 ? -11.318 -0.580 -4.773 1.00 96.19 168 PRO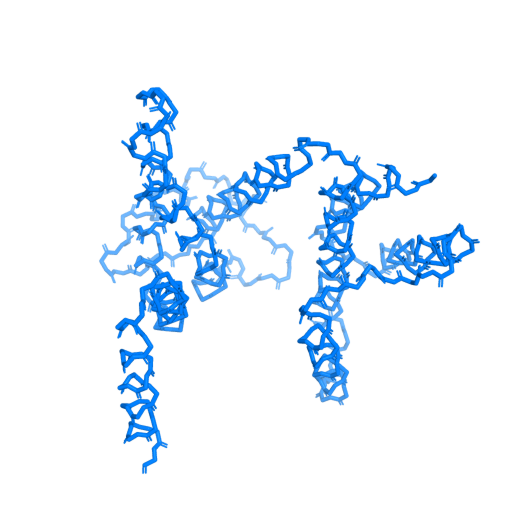 A C 1
ATOM 1313 O O . PRO A 1 168 ? -12.468 -0.141 -4.731 1.00 96.19 168 PRO A O 1
ATOM 1316 N N . LEU A 1 169 ? -10.368 -0.172 -3.924 1.00 95.31 169 LEU A N 1
ATOM 1317 C CA . LEU A 1 169 ? -10.603 0.829 -2.884 1.00 95.31 169 LEU A CA 1
ATOM 1318 C C . LEU A 1 169 ? -11.036 2.172 -3.491 1.00 95.31 169 LEU A C 1
ATOM 1320 O O . LEU A 1 169 ? -12.046 2.744 -3.073 1.00 95.31 169 LEU A O 1
ATOM 1324 N N . LEU A 1 170 ? -10.306 2.660 -4.495 1.00 96.38 170 LEU A N 1
ATOM 1325 C CA . LEU A 1 170 ? -10.609 3.921 -5.171 1.00 96.38 170 LEU A CA 1
ATOM 1326 C C . LEU A 1 170 ? -11.934 3.873 -5.935 1.00 96.38 170 LEU A C 1
ATOM 1328 O O . LEU A 1 170 ? -12.718 4.817 -5.844 1.00 96.38 170 LEU A O 1
ATOM 1332 N N . LEU A 1 171 ? -12.238 2.760 -6.608 1.00 96.06 171 LEU A N 1
ATOM 1333 C CA . LEU A 1 171 ? -13.524 2.556 -7.278 1.00 96.06 171 LEU A CA 1
ATOM 1334 C C . LEU A 1 171 ? -14.691 2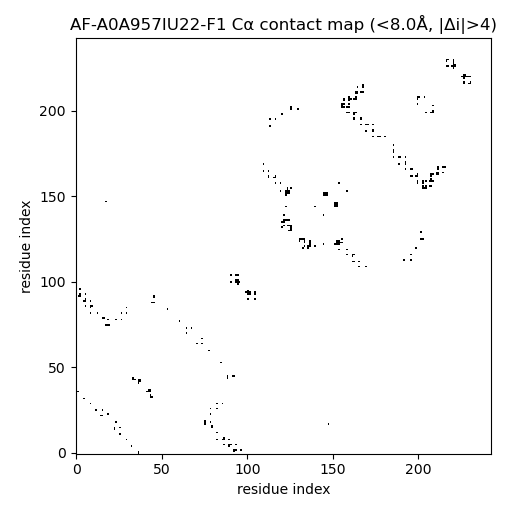.620 -6.289 1.00 96.06 171 LEU A C 1
ATOM 1336 O O . LEU A 1 171 ? -15.679 3.312 -6.542 1.00 96.06 171 LEU A O 1
ATOM 1340 N N . VAL A 1 172 ? -14.577 1.960 -5.133 1.00 94.31 172 VAL A N 1
ATOM 1341 C CA . VAL A 1 172 ? -15.611 2.022 -4.090 1.00 94.31 172 VAL A CA 1
ATOM 1342 C C . VAL A 1 172 ? -15.792 3.444 -3.570 1.00 94.31 172 VAL A C 1
ATOM 1344 O O . VAL A 1 172 ? -16.929 3.898 -3.423 1.00 94.31 172 VAL A O 1
ATOM 1347 N N . LEU A 1 173 ? -14.700 4.172 -3.324 1.00 94.12 173 LEU A N 1
ATOM 1348 C CA . LEU A 1 173 ? -14.761 5.571 -2.893 1.00 94.12 173 LEU A CA 1
ATOM 1349 C C . LEU A 1 173 ? -15.393 6.471 -3.955 1.00 94.12 173 LEU A C 1
ATOM 1351 O O . LEU A 1 173 ? -16.207 7.336 -3.625 1.00 94.12 173 LEU A O 1
ATOM 1355 N N . LEU A 1 174 ? -15.064 6.262 -5.229 1.00 95.44 174 LEU A N 1
ATOM 1356 C CA . LEU A 1 174 ? -15.618 7.017 -6.347 1.00 95.44 174 LEU A CA 1
ATOM 1357 C C . LEU A 1 174 ? -17.132 6.803 -6.453 1.00 95.44 174 LEU A C 1
ATOM 1359 O O . LEU A 1 174 ? -17.896 7.767 -6.500 1.00 95.44 174 LEU A O 1
ATOM 1363 N N . VAL A 1 175 ? -17.584 5.550 -6.389 1.00 93.69 175 VAL A N 1
ATOM 1364 C CA . VAL A 1 175 ? -19.015 5.213 -6.401 1.00 93.69 175 VAL A CA 1
ATOM 1365 C C . VAL A 1 175 ? -19.730 5.791 -5.175 1.00 93.69 175 VAL A C 1
ATOM 1367 O O . VAL A 1 175 ? -20.800 6.390 -5.302 1.00 93.69 175 VAL A O 1
ATOM 1370 N N . ALA A 1 176 ? -19.141 5.671 -3.982 1.00 92.00 176 ALA A N 1
ATOM 1371 C CA . ALA A 1 176 ? -19.728 6.189 -2.746 1.00 92.00 176 ALA A CA 1
ATOM 1372 C C . ALA A 1 176 ? -19.806 7.728 -2.715 1.00 92.00 176 ALA A C 1
ATOM 1374 O O . ALA A 1 176 ? -20.749 8.299 -2.154 1.00 92.00 176 ALA A O 1
ATOM 1375 N N . SER A 1 177 ? -18.836 8.409 -3.327 1.00 93.00 177 SER A N 1
ATOM 1376 C CA . SER A 1 177 ? -18.759 9.872 -3.389 1.00 93.00 177 SER A CA 1
ATOM 1377 C C . SER A 1 177 ? -19.624 10.490 -4.494 1.00 93.00 177 SER A C 1
ATOM 1379 O O . SER A 1 177 ? -19.960 11.677 -4.402 1.00 93.00 177 SER A O 1
ATOM 1381 N N . TRP A 1 178 ? -20.064 9.695 -5.480 1.00 91.94 178 TRP A N 1
ATOM 1382 C CA . TRP A 1 178 ? -20.734 10.149 -6.709 1.00 91.94 178 TRP A CA 1
ATOM 1383 C C . TRP A 1 178 ? -21.993 10.997 -6.504 1.00 91.94 178 TRP A C 1
ATOM 1385 O O . TRP A 1 178 ? -22.356 11.788 -7.368 1.00 91.94 178 TRP A O 1
ATOM 1395 N N . ARG A 1 179 ? -22.684 10.863 -5.368 1.00 90.75 179 ARG A N 1
ATOM 1396 C CA . ARG A 1 179 ? -23.833 11.725 -5.021 1.00 90.75 179 ARG A CA 1
ATOM 1397 C C . ARG A 1 179 ? -23.579 12.648 -3.837 1.00 90.75 179 ARG A C 1
ATOM 1399 O O . ARG A 1 179 ? -24.332 13.592 -3.642 1.00 90.75 179 ARG A O 1
ATOM 1406 N N . ARG A 1 180 ? -22.543 12.380 -3.042 1.00 92.12 180 ARG A N 1
ATOM 1407 C CA . ARG A 1 180 ? -22.357 13.005 -1.724 1.00 92.12 180 ARG A CA 1
ATOM 1408 C C . ARG A 1 180 ? -21.308 14.104 -1.709 1.00 92.12 180 ARG A C 1
ATOM 1410 O O . ARG A 1 180 ? -21.378 14.977 -0.856 1.00 92.12 180 ARG A O 1
ATOM 1417 N N . TRP A 1 181 ? -20.317 14.044 -2.594 1.00 92.94 181 TRP A N 1
ATOM 1418 C CA . TRP A 1 181 ? -19.174 14.964 -2.546 1.00 92.94 181 TRP A CA 1
ATOM 1419 C C . TRP A 1 181 ? -19.279 16.055 -3.609 1.00 92.94 181 TRP A C 1
ATOM 1421 O O . TRP A 1 181 ? -19.894 15.816 -4.639 1.00 92.94 181 TRP A O 1
ATOM 1431 N N . PRO A 1 182 ? -18.716 17.249 -3.411 1.00 95.38 182 PRO A N 1
ATOM 1432 C CA . PRO A 1 182 ? -18.668 18.270 -4.454 1.00 95.38 182 PRO A CA 1
ATOM 1433 C C . PRO A 1 182 ? -17.753 17.857 -5.621 1.00 95.38 182 PRO A C 1
ATOM 1435 O O . PRO A 1 182 ? -16.849 17.034 -5.463 1.00 95.38 182 PRO A O 1
ATOM 1438 N N . LEU A 1 183 ? -17.972 18.455 -6.797 1.00 93.62 183 LEU A N 1
ATOM 1439 C CA . LEU A 1 183 ? -17.267 18.107 -8.039 1.00 93.62 183 LEU A CA 1
ATOM 1440 C C . LEU A 1 183 ? -15.735 18.191 -7.910 1.00 93.62 183 LEU A C 1
ATOM 1442 O O . LEU A 1 183 ? -15.040 17.307 -8.399 1.00 93.62 183 LEU A O 1
ATOM 1446 N N . TRP A 1 184 ? -15.214 19.190 -7.194 1.00 95.00 184 TRP A N 1
ATOM 1447 C CA . TRP A 1 184 ? -13.771 19.401 -7.021 1.00 95.00 184 TRP A CA 1
ATOM 1448 C C . TRP A 1 184 ? -13.058 18.280 -6.246 1.00 95.00 184 TRP A C 1
ATOM 1450 O O . TRP A 1 184 ? -11.863 18.100 -6.432 1.00 95.00 184 TRP A O 1
ATOM 1460 N N . LEU A 1 185 ? -13.773 17.498 -5.425 1.00 92.25 185 LEU A N 1
ATOM 1461 C CA . LEU A 1 185 ? -13.234 16.279 -4.800 1.00 92.25 185 LEU A CA 1
ATOM 1462 C C . LEU A 1 185 ? -13.410 15.044 -5.688 1.00 92.25 185 LEU A C 1
ATOM 1464 O O . LEU A 1 185 ? -12.607 14.116 -5.632 1.00 92.25 185 LEU A O 1
ATOM 1468 N N . ARG A 1 186 ? -14.461 15.019 -6.514 1.00 93.38 186 ARG A N 1
ATOM 1469 C CA . ARG A 1 186 ? -14.744 13.891 -7.412 1.00 93.38 186 ARG A CA 1
ATOM 1470 C C . ARG A 1 186 ? -13.789 13.836 -8.594 1.00 93.38 186 ARG A C 1
ATOM 1472 O O . ARG A 1 186 ? -13.374 12.748 -8.960 1.00 93.38 186 ARG A O 1
ATOM 1479 N N . LEU A 1 187 ? -13.449 14.981 -9.185 1.00 94.88 187 LEU A N 1
ATOM 1480 C CA . LEU A 1 187 ? -12.551 15.055 -10.341 1.00 94.88 187 LEU A CA 1
ATOM 1481 C C . LEU A 1 187 ? -11.162 14.451 -10.076 1.00 94.88 187 LEU A C 1
ATOM 1483 O O . LEU A 1 187 ? -10.771 13.578 -10.848 1.00 94.88 187 LEU A O 1
ATOM 1487 N N . PRO A 1 188 ? -10.429 14.824 -9.007 1.00 94.19 188 PRO A N 1
ATOM 1488 C CA . PRO A 1 188 ? -9.140 14.203 -8.723 1.00 94.19 188 PRO A CA 1
ATOM 1489 C C . PRO A 1 188 ? -9.297 12.714 -8.407 1.00 94.19 188 PRO A C 1
ATOM 1491 O O . PRO A 1 188 ? -8.526 11.912 -8.913 1.00 94.19 188 PRO A O 1
ATOM 1494 N N . LEU A 1 189 ? -10.334 12.315 -7.661 1.00 95.25 189 LEU A N 1
ATOM 1495 C CA . LEU A 1 189 ? -10.590 10.902 -7.376 1.00 95.25 189 LEU A CA 1
ATOM 1496 C C . LEU A 1 189 ? -10.857 10.095 -8.655 1.00 95.25 189 LEU A C 1
ATOM 1498 O O . LEU A 1 189 ? -10.315 9.004 -8.812 1.00 95.25 189 LEU A O 1
ATOM 1502 N N . LEU A 1 190 ? -11.655 10.631 -9.580 1.00 96.50 190 LEU A N 1
ATOM 1503 C CA . LEU A 1 190 ? -11.923 10.032 -10.886 1.00 96.50 190 LEU A CA 1
ATOM 1504 C C . LEU A 1 190 ? -10.634 9.913 -11.706 1.00 96.50 190 LEU A C 1
ATOM 1506 O O . LEU A 1 190 ? -10.361 8.844 -12.244 1.00 96.50 190 LEU A O 1
ATOM 1510 N N . ALA A 1 191 ? -9.832 10.980 -11.757 1.00 96.31 191 ALA A N 1
ATOM 1511 C CA . ALA A 1 191 ? -8.561 11.000 -12.471 1.00 96.31 191 ALA A CA 1
ATOM 1512 C C . ALA A 1 191 ? -7.575 9.967 -11.905 1.00 96.31 191 ALA A C 1
ATOM 1514 O O . ALA A 1 191 ? -7.039 9.163 -12.662 1.00 96.31 191 ALA A O 1
ATOM 1515 N N . THR A 1 192 ? -7.390 9.922 -10.581 1.00 95.94 192 THR A N 1
ATOM 1516 C CA . THR A 1 192 ? -6.522 8.935 -9.923 1.00 95.94 192 THR A CA 1
ATOM 1517 C C . THR A 1 192 ? -7.034 7.515 -10.149 1.00 95.94 192 THR A C 1
ATOM 1519 O O . THR A 1 192 ? -6.259 6.641 -10.520 1.00 95.94 192 THR A O 1
ATOM 1522 N N . THR A 1 193 ? -8.339 7.272 -9.999 1.00 97.25 193 THR A N 1
ATOM 1523 C CA . THR A 1 193 ? -8.924 5.938 -10.222 1.00 97.25 193 THR A CA 1
ATOM 1524 C C . THR A 1 193 ? -8.718 5.479 -11.664 1.00 97.25 193 THR A C 1
ATOM 1526 O O . THR A 1 193 ? -8.295 4.347 -11.889 1.00 97.25 193 THR A O 1
ATOM 1529 N N . GLY A 1 194 ? -8.983 6.355 -12.639 1.00 97.25 194 GLY A N 1
ATOM 1530 C CA . GLY A 1 194 ? -8.792 6.068 -14.060 1.00 97.25 194 GLY A CA 1
ATOM 1531 C C . GLY A 1 194 ? -7.331 5.792 -14.403 1.00 97.25 194 GLY A C 1
ATOM 1532 O O . GLY A 1 194 ? -7.042 4.786 -15.046 1.00 97.25 194 GLY A O 1
ATOM 1533 N N . LEU A 1 195 ? -6.411 6.626 -13.906 1.00 96.38 195 LEU A N 1
ATOM 1534 C CA . LEU A 1 195 ? -4.973 6.443 -14.092 1.00 96.38 195 LEU A CA 1
ATOM 1535 C C . LEU A 1 195 ? -4.507 5.091 -13.544 1.00 96.38 195 LEU A C 1
ATOM 1537 O O . LEU A 1 195 ? -3.908 4.312 -14.275 1.00 96.38 195 LEU A O 1
ATOM 1541 N N . LEU A 1 196 ? -4.809 4.787 -12.279 1.00 97.44 196 LEU A N 1
ATOM 1542 C CA . LEU A 1 196 ? -4.328 3.562 -11.638 1.00 97.44 196 LEU A CA 1
ATOM 1543 C C . LEU A 1 196 ? -4.972 2.299 -12.219 1.00 97.44 196 LEU A C 1
ATOM 1545 O O . LEU A 1 196 ? -4.301 1.279 -12.351 1.00 97.44 196 LEU A O 1
ATOM 1549 N N . SER A 1 197 ? -6.239 2.374 -12.635 1.00 97.12 197 SER A N 1
ATOM 1550 C CA . SER A 1 197 ? -6.893 1.277 -13.362 1.00 97.12 197 SER A CA 1
ATOM 1551 C C . SER A 1 197 ? -6.234 1.046 -14.725 1.00 97.12 197 SER A C 1
ATOM 1553 O O . SER A 1 197 ? -5.984 -0.095 -15.104 1.00 97.12 197 SER A O 1
ATOM 1555 N N . GLY A 1 198 ? -5.910 2.124 -15.448 1.00 96.56 198 GLY A N 1
ATOM 1556 C CA . GLY A 1 198 ? -5.182 2.054 -16.714 1.00 96.56 198 GLY A CA 1
ATOM 1557 C C . GLY A 1 198 ? -3.787 1.455 -16.547 1.00 96.56 198 GLY A C 1
ATOM 1558 O O . GLY A 1 198 ? -3.411 0.573 -17.314 1.00 96.56 198 GLY A O 1
ATOM 1559 N N . LEU A 1 199 ? -3.055 1.862 -15.505 1.00 96.50 199 LEU A N 1
ATOM 1560 C CA . LEU A 1 199 ? -1.753 1.284 -15.167 1.00 96.50 199 LEU A CA 1
ATOM 1561 C C . LEU A 1 199 ? -1.862 -0.201 -14.819 1.00 96.50 199 LEU A C 1
ATOM 1563 O O . LEU A 1 199 ? -1.032 -0.979 -15.275 1.00 96.50 199 LEU A O 1
ATOM 1567 N N . LEU A 1 200 ? -2.898 -0.617 -14.079 1.00 96.56 200 LEU A N 1
ATOM 1568 C CA . LEU A 1 200 ? -3.109 -2.027 -13.743 1.00 96.56 200 LEU A CA 1
ATOM 1569 C C . LEU A 1 200 ? -3.274 -2.866 -15.012 1.00 96.56 200 LEU A C 1
ATOM 1571 O O . LEU A 1 200 ? -2.631 -3.903 -15.146 1.00 96.56 200 LEU A O 1
ATOM 1575 N N . VAL A 1 201 ? -4.073 -2.398 -15.972 1.00 96.12 201 VAL A N 1
ATOM 1576 C CA . VAL A 1 201 ? -4.210 -3.060 -17.278 1.00 96.12 201 VAL A CA 1
ATOM 1577 C C . VAL A 1 201 ? -2.881 -3.052 -18.036 1.00 96.12 201 VAL A C 1
ATOM 1579 O O . VAL A 1 201 ? -2.496 -4.075 -18.602 1.00 96.12 201 VAL A O 1
ATOM 1582 N N . ALA A 1 202 ? -2.150 -1.936 -17.997 1.00 95.88 202 ALA A N 1
ATOM 1583 C CA . ALA A 1 202 ? -0.857 -1.803 -18.656 1.00 95.88 202 ALA A CA 1
ATOM 1584 C C . ALA A 1 202 ? 0.216 -2.742 -18.087 1.00 95.88 202 ALA A C 1
ATOM 1586 O O . ALA A 1 202 ? 1.152 -3.090 -18.804 1.00 95.88 202 ALA A O 1
ATOM 1587 N N . THR A 1 203 ? 0.071 -3.199 -16.834 1.00 95.31 203 THR A N 1
ATOM 1588 C CA . THR A 1 203 ? 0.989 -4.198 -16.265 1.00 95.31 203 THR A CA 1
ATOM 1589 C C . THR A 1 203 ? 0.924 -5.547 -16.978 1.00 95.31 203 THR A C 1
ATOM 1591 O O . THR A 1 203 ? 1.852 -6.342 -16.852 1.00 95.31 203 THR A O 1
ATOM 1594 N N . LEU A 1 204 ? -0.181 -5.835 -17.686 1.00 94.00 204 LEU A N 1
ATOM 1595 C CA . LEU A 1 204 ? -0.491 -7.137 -18.289 1.00 94.00 204 LEU A CA 1
ATOM 1596 C C . LEU A 1 204 ? -0.413 -8.315 -17.293 1.00 94.00 204 LEU A C 1
ATOM 1598 O O . LEU A 1 204 ? -0.378 -9.484 -17.690 1.00 94.00 204 LEU A O 1
ATOM 1602 N N . SER A 1 205 ? -0.430 -8.029 -15.986 1.00 94.94 205 SER A N 1
ATOM 1603 C CA . SER A 1 205 ? -0.352 -9.040 -14.940 1.00 94.94 205 SER A CA 1
ATOM 1604 C C . SER A 1 205 ? -1.699 -9.729 -14.774 1.00 94.94 205 SER A C 1
ATOM 1606 O O . SER A 1 205 ? -2.633 -9.195 -14.171 1.00 94.94 205 SER A O 1
ATOM 1608 N N . ARG A 1 206 ? -1.801 -10.960 -15.285 1.00 93.00 206 ARG A N 1
ATOM 1609 C CA . ARG A 1 206 ? -3.008 -11.791 -15.137 1.00 93.00 206 ARG A CA 1
ATOM 1610 C C . ARG A 1 206 ? -3.399 -11.958 -13.666 1.00 93.00 206 ARG A C 1
ATOM 1612 O O . ARG A 1 206 ? -4.581 -11.898 -13.348 1.00 93.00 206 ARG A O 1
ATOM 1619 N N . GLY A 1 207 ? -2.404 -12.117 -12.789 1.00 91.50 207 GLY A N 1
ATOM 1620 C CA . GLY A 1 207 ? -2.600 -12.235 -11.344 1.00 91.50 207 GLY A CA 1
ATOM 1621 C C . GLY A 1 207 ? -3.193 -10.970 -10.729 1.00 91.50 207 GLY A C 1
ATOM 1622 O O . GLY A 1 207 ? -4.225 -11.055 -10.071 1.00 91.50 207 GLY A O 1
ATOM 1623 N N . GLY A 1 208 ? -2.607 -9.798 -11.000 1.00 92.25 208 GLY A N 1
ATOM 1624 C CA . GLY A 1 208 ? -3.111 -8.528 -10.461 1.00 92.25 208 GLY A CA 1
ATOM 1625 C C . GLY A 1 208 ? -4.510 -8.169 -10.973 1.00 92.25 208 GLY A C 1
ATOM 1626 O O . GLY A 1 208 ? -5.373 -7.748 -10.204 1.00 92.25 208 GLY A O 1
ATOM 1627 N N . ILE A 1 209 ? -4.783 -8.404 -12.262 1.00 93.12 209 ILE A N 1
ATOM 1628 C CA . ILE A 1 209 ? -6.117 -8.184 -12.844 1.00 93.12 209 ILE A CA 1
ATOM 1629 C C . ILE A 1 209 ? -7.146 -9.130 -12.207 1.00 93.12 209 ILE A C 1
ATOM 1631 O O . ILE A 1 209 ? -8.230 -8.686 -11.821 1.00 93.12 209 ILE A O 1
ATOM 1635 N N . ALA A 1 210 ? -6.809 -10.415 -12.052 1.00 91.88 210 ALA A N 1
ATOM 1636 C CA . ALA A 1 210 ? -7.684 -11.391 -11.407 1.00 91.88 210 ALA A CA 1
ATOM 1637 C C . ALA A 1 210 ? -7.945 -11.046 -9.932 1.00 91.88 210 ALA A C 1
ATOM 1639 O O . ALA A 1 210 ? -9.093 -11.093 -9.493 1.00 91.88 210 ALA A O 1
ATOM 1640 N N . ALA A 1 211 ? -6.913 -10.643 -9.184 1.00 92.31 211 ALA A N 1
ATOM 1641 C CA . ALA A 1 211 ? -7.032 -10.230 -7.788 1.00 92.31 211 ALA A CA 1
ATOM 1642 C C . ALA A 1 211 ? -7.938 -8.996 -7.632 1.00 92.31 211 ALA A C 1
ATOM 1644 O O . ALA A 1 211 ? -8.866 -9.011 -6.820 1.00 92.31 211 ALA A O 1
ATOM 1645 N N . CYS A 1 212 ? -7.747 -7.969 -8.467 1.00 94.19 212 CYS A N 1
ATOM 1646 C CA . CYS A 1 212 ? -8.607 -6.785 -8.499 1.00 94.19 212 CYS A CA 1
ATOM 1647 C C . CYS A 1 212 ? -10.065 -7.148 -8.832 1.00 94.19 212 CYS A C 1
ATOM 1649 O O . CYS A 1 212 ? -10.998 -6.673 -8.177 1.00 94.19 212 CYS A O 1
ATOM 1651 N N . GLY A 1 213 ? -10.279 -8.012 -9.831 1.00 91.00 213 GLY A N 1
ATOM 1652 C CA . GLY A 1 213 ? -11.608 -8.500 -10.204 1.00 91.00 213 GLY A CA 1
ATOM 1653 C C . GLY A 1 213 ? -12.290 -9.256 -9.062 1.00 91.00 213 GLY A C 1
ATOM 1654 O O . GLY A 1 213 ? -13.438 -8.965 -8.725 1.00 91.00 213 GLY A O 1
ATOM 1655 N N . LEU A 1 214 ? -11.565 -10.166 -8.408 1.00 90.69 214 LEU A N 1
ATOM 1656 C CA . LEU A 1 214 ? -12.052 -10.915 -7.252 1.00 90.69 214 LEU A CA 1
ATOM 1657 C C . LEU A 1 214 ? -12.417 -9.983 -6.090 1.00 90.69 214 LEU A C 1
ATOM 1659 O O . LEU A 1 214 ? -13.482 -10.137 -5.495 1.00 90.69 214 LEU A O 1
ATOM 1663 N N . ALA A 1 215 ? -11.584 -8.983 -5.795 1.00 92.00 215 ALA A N 1
ATOM 1664 C CA . ALA A 1 215 ? -11.869 -7.996 -4.759 1.00 92.00 215 ALA A CA 1
ATOM 1665 C C . ALA A 1 215 ? -13.179 -7.240 -5.042 1.00 92.00 215 ALA A C 1
ATOM 1667 O O . ALA A 1 215 ? -14.035 -7.127 -4.162 1.00 92.00 215 ALA A O 1
ATOM 1668 N N . LEU A 1 216 ? -13.386 -6.781 -6.281 1.00 91.38 216 LEU A N 1
ATOM 1669 C CA . LEU A 1 216 ? -14.629 -6.122 -6.692 1.00 91.38 216 LEU A CA 1
ATOM 1670 C C . LEU A 1 216 ? -15.845 -7.053 -6.585 1.00 91.38 216 LEU A C 1
ATOM 1672 O O . LEU A 1 216 ? -16.889 -6.634 -6.084 1.00 91.38 216 LEU A O 1
ATOM 1676 N N . LEU A 1 217 ? -15.714 -8.318 -6.993 1.00 88.81 217 LEU A N 1
ATOM 1677 C CA . LEU A 1 217 ? -16.776 -9.319 -6.860 1.00 88.81 217 LEU A CA 1
ATOM 1678 C C . LEU A 1 217 ? -17.162 -9.553 -5.398 1.00 88.81 217 LEU A C 1
ATOM 1680 O O . LEU A 1 217 ? -18.348 -9.550 -5.068 1.00 88.81 217 LEU A O 1
ATOM 1684 N N . VAL A 1 218 ? -16.178 -9.688 -4.505 1.00 88.44 218 VAL A N 1
ATOM 1685 C CA . VAL A 1 218 ? -16.417 -9.836 -3.062 1.00 88.44 218 VAL A CA 1
ATOM 1686 C C . VAL A 1 218 ? -17.150 -8.615 -2.508 1.00 88.44 218 VAL A C 1
ATOM 1688 O O . VAL A 1 218 ? -18.135 -8.758 -1.781 1.00 88.44 218 VAL A O 1
ATOM 1691 N N . ILE A 1 219 ? -16.735 -7.407 -2.893 1.00 89.38 219 ILE A N 1
ATOM 1692 C CA . ILE A 1 219 ? -17.397 -6.163 -2.481 1.00 89.38 219 ILE A CA 1
ATOM 1693 C C . ILE A 1 219 ? -18.857 -6.137 -2.955 1.00 89.38 219 ILE A C 1
ATOM 1695 O O . ILE A 1 219 ? -19.757 -5.818 -2.171 1.00 89.38 219 ILE A O 1
ATOM 1699 N N . LEU A 1 220 ? -19.121 -6.514 -4.209 1.00 86.94 220 LEU A N 1
ATOM 1700 C CA . LEU A 1 220 ? -20.475 -6.594 -4.760 1.00 86.94 220 LEU A CA 1
ATOM 1701 C C . LEU A 1 220 ? -21.326 -7.649 -4.044 1.00 86.94 220 LEU A C 1
ATOM 1703 O O . LEU A 1 220 ? -22.489 -7.385 -3.741 1.00 86.94 220 LEU A O 1
ATOM 1707 N N . ALA A 1 221 ? -20.755 -8.805 -3.714 1.00 87.75 221 ALA A N 1
ATOM 1708 C CA . ALA A 1 221 ? -21.439 -9.877 -2.998 1.00 87.75 221 ALA A CA 1
ATOM 1709 C C . ALA A 1 221 ? -21.804 -9.522 -1.556 1.00 87.75 221 ALA A C 1
ATOM 1711 O O . ALA A 1 221 ? -22.856 -9.925 -1.053 1.00 87.75 221 ALA A O 1
ATOM 1712 N N . ILE A 1 222 ? -20.955 -8.740 -0.889 1.00 87.12 222 ILE A N 1
ATOM 1713 C CA . ILE A 1 222 ? -21.251 -8.200 0.438 1.00 87.12 222 ILE A CA 1
ATOM 1714 C C . ILE A 1 222 ? -22.330 -7.115 0.330 1.00 87.12 222 ILE A C 1
ATOM 1716 O O . ILE A 1 222 ? -23.248 -7.065 1.151 1.00 87.12 222 ILE A O 1
ATOM 1720 N N . ARG A 1 223 ? -22.254 -6.251 -0.690 1.00 87.50 223 ARG A N 1
ATOM 1721 C CA . ARG A 1 223 ? -23.162 -5.107 -0.855 1.00 87.50 223 ARG A CA 1
ATOM 1722 C C . ARG A 1 223 ? -24.562 -5.491 -1.334 1.00 87.50 223 ARG A C 1
ATOM 1724 O O . ARG A 1 223 ? -25.531 -4.821 -0.955 1.00 87.50 223 ARG A O 1
ATOM 1731 N N . PHE A 1 224 ? -24.671 -6.510 -2.181 1.00 88.00 224 PHE A N 1
ATOM 1732 C CA . PHE A 1 224 ? -25.908 -6.943 -2.820 1.00 88.00 224 PHE A CA 1
ATOM 1733 C C . PHE A 1 224 ? -26.173 -8.418 -2.532 1.00 88.00 224 PHE A C 1
ATOM 1735 O O . PHE A 1 224 ? -25.350 -9.281 -2.813 1.00 88.00 224 PHE A O 1
ATOM 1742 N N . ARG A 1 225 ? -27.384 -8.721 -2.053 1.00 82.06 225 ARG A N 1
ATOM 1743 C CA . ARG A 1 225 ? -27.816 -10.088 -1.718 1.00 82.06 225 ARG A CA 1
ATOM 1744 C C . ARG A 1 225 ? -27.671 -11.092 -2.880 1.00 82.06 225 ARG A C 1
ATOM 1746 O O . ARG A 1 225 ? -27.380 -12.253 -2.630 1.00 82.06 225 ARG A O 1
ATOM 1753 N N . TRP A 1 226 ? -27.803 -10.629 -4.126 1.00 77.69 226 TRP A N 1
ATOM 1754 C CA . TRP A 1 226 ? -27.630 -11.440 -5.340 1.00 77.69 226 TRP A CA 1
ATOM 1755 C C . TRP A 1 226 ? -26.164 -11.658 -5.730 1.00 77.69 226 TRP A C 1
ATOM 1757 O O . TRP A 1 226 ? -25.849 -12.660 -6.360 1.00 77.69 226 TRP A O 1
ATOM 1767 N N . GLY A 1 227 ? -25.249 -10.772 -5.323 1.00 74.81 227 GLY A N 1
ATOM 1768 C CA . GLY A 1 227 ? -23.830 -10.894 -5.669 1.00 74.81 227 GLY A CA 1
ATOM 1769 C C . GLY A 1 227 ? -23.150 -12.105 -5.021 1.00 74.81 227 GLY A C 1
ATOM 1770 O O . GLY A 1 227 ? -22.098 -12.535 -5.476 1.00 74.81 227 GLY A O 1
ATOM 1771 N N . ARG A 1 228 ? -23.766 -12.708 -3.996 1.00 81.31 228 ARG A N 1
ATOM 1772 C CA . ARG A 1 228 ? -23.299 -13.971 -3.408 1.00 81.31 228 ARG A CA 1
ATOM 1773 C C . ARG A 1 228 ? -23.337 -15.129 -4.409 1.00 81.31 228 ARG A C 1
ATOM 1775 O O . ARG A 1 228 ? -22.450 -15.970 -4.363 1.00 81.31 228 ARG A O 1
ATOM 1782 N N . TRP A 1 229 ? -24.309 -15.144 -5.324 1.00 83.06 229 TRP A N 1
ATOM 1783 C CA . TRP A 1 229 ? -24.405 -16.171 -6.367 1.00 83.06 229 TRP A CA 1
ATOM 1784 C C . TRP A 1 229 ? -23.296 -16.027 -7.410 1.00 83.06 229 TRP A C 1
ATOM 1786 O O . TRP A 1 229 ? -22.688 -17.023 -7.779 1.00 83.06 229 TRP A O 1
ATOM 1796 N N . LEU A 1 230 ? -22.936 -14.790 -7.769 1.00 76.75 230 LEU A N 1
ATOM 1797 C CA . LEU A 1 230 ? -21.784 -14.509 -8.635 1.00 76.75 230 LEU A CA 1
ATOM 1798 C C . LEU A 1 230 ? -20.466 -15.043 -8.049 1.00 76.75 230 LEU A C 1
ATOM 1800 O O . LEU A 1 230 ? -19.649 -15.582 -8.786 1.00 76.75 230 LEU A O 1
ATOM 1804 N N . LEU A 1 231 ? -20.250 -14.941 -6.729 1.00 76.31 231 LEU A N 1
ATOM 1805 C CA . LEU A 1 231 ? -19.061 -15.536 -6.097 1.00 76.31 231 LEU A CA 1
ATOM 1806 C C . LEU A 1 231 ? -19.040 -17.062 -6.205 1.00 76.31 231 LEU A C 1
ATOM 1808 O O . LEU A 1 231 ? -17.973 -17.636 -6.403 1.00 76.31 231 LEU A O 1
ATOM 1812 N N . VAL A 1 232 ? -20.198 -17.709 -6.064 1.00 79.25 232 VAL A N 1
ATOM 1813 C CA . VAL A 1 232 ? -20.314 -19.166 -6.197 1.00 79.25 232 VAL A CA 1
ATOM 1814 C C . VAL A 1 232 ? -20.021 -19.589 -7.634 1.00 79.25 232 VAL A C 1
ATOM 1816 O O . VAL A 1 232 ? -19.220 -20.494 -7.836 1.00 79.25 232 VAL A O 1
ATOM 1819 N N . GLU A 1 233 ? -20.585 -18.902 -8.628 1.00 80.62 233 GLU A N 1
ATOM 1820 C CA . GLU A 1 233 ? -20.304 -19.171 -10.044 1.00 80.62 233 GLU A CA 1
ATOM 1821 C C . GLU A 1 233 ? -18.820 -18.999 -10.379 1.00 80.62 233 GLU A C 1
ATOM 1823 O O . GLU A 1 233 ? -18.231 -19.863 -11.025 1.00 80.62 233 GLU A O 1
ATOM 1828 N N . VAL A 1 234 ? -18.186 -17.929 -9.891 1.00 80.25 234 VAL A N 1
ATOM 1829 C CA . VAL A 1 234 ? -16.754 -17.680 -10.114 1.00 80.25 234 VAL A CA 1
ATOM 1830 C C . VAL A 1 234 ? -15.885 -18.724 -9.412 1.00 80.25 234 VAL A C 1
ATOM 1832 O O . VAL A 1 234 ? -14.903 -19.181 -9.993 1.00 80.25 234 VAL A O 1
ATOM 1835 N N . ALA A 1 235 ? -16.245 -19.148 -8.199 1.00 78.88 235 ALA A N 1
ATOM 1836 C CA . ALA A 1 235 ? -15.537 -20.216 -7.498 1.00 78.88 235 ALA A CA 1
ATOM 1837 C C . ALA A 1 235 ? -15.659 -21.561 -8.232 1.00 78.88 235 ALA A C 1
ATOM 1839 O O . ALA A 1 235 ? -14.663 -22.263 -8.387 1.00 78.88 235 ALA A O 1
ATOM 1840 N N . ILE A 1 236 ? -16.852 -21.898 -8.734 1.00 80.19 236 ILE A N 1
ATOM 1841 C CA . ILE A 1 236 ? -17.089 -23.110 -9.529 1.00 80.19 236 ILE A CA 1
ATOM 1842 C C . ILE A 1 236 ? -16.289 -23.058 -10.834 1.00 80.19 236 ILE A C 1
ATOM 1844 O O . ILE A 1 236 ? -15.590 -24.014 -11.155 1.00 80.19 236 ILE A O 1
ATOM 1848 N N . ALA A 1 237 ? -16.331 -21.935 -11.555 1.00 79.38 237 ALA A N 1
ATOM 1849 C CA . ALA A 1 237 ? -15.561 -21.749 -12.781 1.00 79.38 237 ALA A CA 1
ATOM 1850 C C . ALA A 1 237 ? -14.049 -21.871 -12.534 1.00 79.38 237 ALA A C 1
ATOM 1852 O O . ALA A 1 237 ? -13.358 -22.516 -13.315 1.00 79.38 237 ALA A O 1
ATOM 1853 N N . ALA A 1 238 ? -13.536 -21.312 -11.433 1.00 75.31 238 ALA A N 1
ATOM 1854 C CA . ALA A 1 238 ? -12.133 -21.466 -11.064 1.00 75.31 238 ALA A CA 1
ATOM 1855 C C . ALA A 1 238 ? -11.779 -22.938 -10.800 1.00 75.31 238 ALA A C 1
ATOM 1857 O O . ALA A 1 238 ? -10.790 -23.423 -11.336 1.00 75.31 238 ALA A O 1
ATOM 1858 N N . ILE A 1 239 ? -12.601 -23.671 -10.043 1.00 71.50 239 ILE A N 1
ATOM 1859 C CA . ILE A 1 239 ? -12.377 -25.102 -9.788 1.00 71.50 239 ILE A CA 1
ATOM 1860 C C . ILE A 1 239 ? -12.347 -25.889 -11.106 1.00 71.50 239 ILE A C 1
ATOM 1862 O O . ILE A 1 239 ? -11.415 -26.649 -11.310 1.00 71.50 239 ILE A O 1
ATOM 1866 N N . ILE A 1 240 ? -13.291 -25.656 -12.023 1.00 72.50 240 ILE A N 1
ATOM 1867 C CA . ILE A 1 240 ? -13.357 -26.351 -13.326 1.00 72.50 240 ILE A CA 1
ATOM 1868 C C . ILE A 1 240 ? -12.146 -26.045 -14.223 1.00 72.50 240 ILE A C 1
ATOM 1870 O O . ILE A 1 240 ? -11.771 -26.849 -15.065 1.00 72.50 240 ILE A O 1
ATOM 1874 N N . VAL A 1 241 ? -11.546 -24.861 -14.097 1.00 69.88 241 VAL A N 1
ATOM 1875 C CA . VAL A 1 241 ? -10.377 -24.482 -14.908 1.00 69.88 241 VAL A CA 1
ATOM 1876 C C . VAL A 1 241 ? -9.077 -25.060 -14.338 1.00 69.88 241 VAL A C 1
ATOM 1878 O O . VAL A 1 241 ? -8.129 -25.278 -15.091 1.00 69.88 241 VAL A O 1
ATOM 1881 N N . PHE A 1 242 ? -9.013 -25.295 -13.025 1.00 54.59 242 PHE A N 1
ATOM 1882 C CA . PHE A 1 242 ? -7.812 -25.779 -12.336 1.00 54.59 242 PHE A CA 1
ATOM 1883 C C . PHE A 1 242 ? -7.832 -27.285 -11.996 1.00 54.59 242 PHE A C 1
ATOM 1885 O O . PHE A 1 242 ? -6.801 -27.787 -11.546 1.00 54.59 242 PHE A O 1
ATOM 1892 N N . PHE A 1 243 ? -8.946 -27.993 -12.224 1.00 50.47 243 PHE A N 1
ATOM 1893 C CA . PHE A 1 243 ? -9.119 -29.443 -12.033 1.00 50.47 243 PHE A CA 1
ATOM 1894 C C . PHE A 1 243 ? -9.752 -30.092 -13.264 1.00 50.47 243 PHE A C 1
ATOM 1896 O O . PHE A 1 243 ? -9.285 -31.191 -13.636 1.00 50.47 243 PHE A O 1
#

Foldseek 3Di:
DLQCQLVVLVVLCVVLVPPDPVNVVVLVVLVVSLVVCCVVPVDSFDDDPCVVVLVVVVVVLVVVVVVDPDCRLCVSVVSVSSSVVSNVRSLVSQVVPDVCSVVVSVVCLLVVLLVLLVVLLLLACFDPPVNVSPVSVVVDPLVVQDDPPDPSGDQLQVSLVSLLVNLLVLVVVLVVCVPPPDPVVNVVSVVSSVVSVVSNVRSVHPVSVVSSVLSNLVVCVVVDVCSVVVNVVVVVVVVVVVD